Protein AF-A0A3P6F4C0-F1 (afdb_monomer)

Mean predicted aligned error: 7.2 Å

Nearest PDB structures (foldseek):
  7ov3-assembly1_A  TM=9.109E-01  e=1.347E-09  Sus scrofa
  2bq8-assembly1_X  TM=9.083E-01  e=3.556E-09  Homo sapiens
  1qhw-assembly1_A  TM=8.953E-01  e=5.243E-09  Rattus norvegicus
  5wly-assembly1_A  TM=6.081E-01  e=2.397E-02  Escherichia coli
  8s7f-assembly1_A-2  TM=6.156E-01  e=3.105E-02  Escherichia coli

Organism: Brassica oleracea (NCBI:txid3712)

Solvent-accessible surface area (backbone atoms only — not comparable to full-atom values): 10935 Å² total; per-residue (Å²): 134,88,82,83,82,82,79,82,75,82,78,82,77,79,76,78,78,70,76,74,75,58,68,66,54,75,45,79,47,82,68,84,46,94,85,67,63,84,37,71,49,78,48,57,73,49,16,46,60,46,40,95,56,33,40,59,50,35,52,50,50,23,56,52,22,52,77,58,62,39,65,36,36,38,36,71,10,24,60,27,59,79,42,24,40,84,37,67,83,40,65,64,54,44,45,29,44,64,71,38,52,64,40,76,46,50,78,33,50,33,48,30,36,52,26,72,31,21,26,41,21,33,43,66,25,64,50,30,67,63,41,25,71,76,38,76,37,51,41,42,48,56,51,35,33,42,36,40,82,95,45,77,45,81,45,68,51,55,63,87,76,43,64,53,69,77,77,59,44,79,96,56,58,70,51,56,80,95,39,68,62,56,71,64,46,55,62,46,76,110

InterPro domains:
  IPR004843 Calcineurin-like, phosphoesterase domain [PF00149] (39-176)
  IPR029052 Metallo-dependent phosphatase-like [G3DSA:3.60.21.10] (33-189)
  IPR029052 Metallo-dependent phosphatase-like [SSF56300] (37-166)
  IPR051558 Metallophosphoesterase Purple Acid Phosphatase [PTHR10161] (11-189)

Sequence (190 aa):
MKMFSVRLIFLILCIFFNGSLSKLERLDHPVTKSDGSLNILVVGDWGRQGGFNQSLVAHQMGIVGEQLDIDFVISVGDNFYDDGLKGDTDPAFEASFSHIYTHPSLQKQWYSVLGNHDYRGNVSAQLSHVLTQKDWRWFCRRSFVLCSGMVEFFFVDTNPFVEKYFTDPEDHTYDWSNVLPRDKYISNLT

pLDDT: mean 91.2, std 15.57, range [37.09, 98.88]

Secondary structure (DSSP, 8-state):
----------------------PPEEEE----STT----EEEE-S--STTTTTHHHHHHHHHHHHHHHT-SEEEE-S--STTT--SSTT-THHIIIIITTS-SGGG-SEEEE---TTGGGS-HHHHHSHHHHHH-TTEEE-SSEEEEETTEEEEE---GGG-THHHH--TT-----TTT-SHHHHHHTT-

Structure (mmCIF, N/CA/C/O backbone):
data_AF-A0A3P6F4C0-F1
#
_entry.id   AF-A0A3P6F4C0-F1
#
loop_
_atom_site.group_PDB
_atom_site.id
_atom_site.type_symbol
_atom_site.label_atom_id
_atom_site.label_alt_id
_atom_site.label_comp_id
_atom_site.label_asym_id
_atom_site.label_entity_id
_atom_site.label_seq_id
_atom_site.pdbx_PDB_ins_code
_atom_site.Cartn_x
_atom_site.Cartn_y
_atom_site.Cartn_z
_atom_site.occupancy
_atom_site.B_iso_or_equiv
_atom_site.auth_seq_id
_atom_site.auth_comp_id
_atom_site.auth_asym_id
_atom_site.auth_atom_id
_atom_site.pdbx_PDB_model_num
ATOM 1 N N . MET A 1 1 ? 68.016 -26.197 29.480 1.00 44.53 1 MET A N 1
ATOM 2 C CA . MET A 1 1 ? 67.308 -26.398 28.195 1.00 44.53 1 MET A CA 1
ATOM 3 C C . MET A 1 1 ? 65.816 -26.472 28.473 1.00 44.53 1 MET A C 1
ATOM 5 O O . MET A 1 1 ? 65.399 -27.338 29.227 1.00 44.53 1 MET A O 1
ATOM 9 N N . LYS A 1 2 ? 65.038 -25.509 27.963 1.00 37.09 2 LYS A N 1
ATOM 10 C CA . LYS A 1 2 ? 63.576 -25.445 28.127 1.00 37.09 2 LYS A CA 1
ATOM 11 C C . LYS A 1 2 ? 62.924 -26.385 27.107 1.00 37.09 2 LYS A C 1
ATOM 13 O O . LYS A 1 2 ? 63.131 -26.192 25.915 1.00 37.09 2 LYS A O 1
ATOM 18 N N . MET A 1 3 ? 62.144 -27.366 27.556 1.00 43.84 3 MET A N 1
ATOM 19 C CA . MET A 1 3 ? 61.234 -28.123 26.692 1.00 43.84 3 MET A CA 1
ATOM 20 C C . MET A 1 3 ? 59.842 -27.501 26.804 1.00 43.84 3 MET A C 1
ATOM 22 O O . MET A 1 3 ? 59.214 -27.541 27.859 1.00 43.84 3 MET A O 1
ATOM 26 N N . PHE A 1 4 ? 59.393 -26.876 25.717 1.00 40.06 4 PHE A N 1
ATOM 27 C CA . PHE A 1 4 ? 58.031 -26.381 25.558 1.00 40.06 4 PHE A CA 1
ATOM 28 C C . PHE A 1 4 ? 57.079 -27.574 25.406 1.00 40.06 4 PHE A C 1
ATOM 30 O O . PHE A 1 4 ? 57.202 -28.354 24.466 1.00 40.06 4 PHE A O 1
ATOM 37 N N . SER A 1 5 ? 56.122 -27.713 26.324 1.00 49.62 5 SER A N 1
ATOM 38 C CA . SER A 1 5 ? 54.985 -28.618 26.154 1.00 49.62 5 SER A CA 1
ATOM 39 C C . SER A 1 5 ? 53.928 -27.899 25.317 1.00 49.62 5 SER A C 1
ATOM 41 O O . SER A 1 5 ? 53.278 -26.965 25.787 1.00 49.62 5 SER A O 1
ATOM 43 N N . VAL A 1 6 ? 53.795 -28.298 24.053 1.00 48.47 6 VAL A N 1
ATOM 44 C CA . VAL A 1 6 ? 52.734 -27.830 23.156 1.00 48.47 6 VAL A CA 1
ATOM 45 C C . VAL A 1 6 ? 51.446 -28.547 23.556 1.00 48.47 6 VAL A C 1
ATOM 47 O O . VAL A 1 6 ? 51.279 -29.735 23.291 1.00 48.47 6 VAL A O 1
ATOM 50 N N . ARG A 1 7 ? 50.537 -27.840 24.233 1.00 55.03 7 ARG A N 1
ATOM 51 C CA . ARG A 1 7 ? 49.169 -28.321 24.450 1.00 55.03 7 ARG A CA 1
ATOM 52 C C . ARG A 1 7 ? 48.357 -28.041 23.190 1.00 55.03 7 ARG A C 1
ATOM 54 O O . ARG A 1 7 ? 48.095 -26.890 22.858 1.00 55.03 7 ARG A O 1
ATOM 61 N N . LEU A 1 8 ? 47.992 -29.110 22.492 1.00 47.59 8 LEU A N 1
ATOM 62 C CA . LEU A 1 8 ? 47.107 -29.093 21.335 1.00 47.59 8 LEU A CA 1
ATOM 63 C C . LEU A 1 8 ? 45.683 -28.752 21.814 1.00 47.59 8 LEU A C 1
ATOM 65 O O . LEU A 1 8 ? 45.008 -29.585 22.415 1.00 47.59 8 LEU A O 1
ATOM 69 N N . ILE A 1 9 ? 45.249 -27.510 21.605 1.00 56.91 9 ILE A N 1
ATOM 70 C CA . ILE A 1 9 ? 43.866 -27.087 21.847 1.00 56.91 9 ILE A CA 1
ATOM 71 C C . ILE A 1 9 ? 43.063 -27.475 20.604 1.00 56.91 9 ILE A C 1
ATOM 73 O O . ILE A 1 9 ? 43.193 -26.844 19.557 1.00 56.91 9 ILE A O 1
ATOM 77 N N . PHE A 1 10 ? 42.242 -28.521 20.704 1.00 52.00 10 PHE A N 1
ATOM 78 C CA . PHE A 1 10 ? 41.207 -28.792 19.708 1.00 52.00 10 PHE A CA 1
ATOM 79 C C . PHE A 1 10 ? 40.102 -27.744 19.868 1.00 52.00 10 PHE A C 1
ATOM 81 O O . PHE A 1 10 ? 39.253 -27.844 20.753 1.00 52.00 10 PHE A O 1
ATOM 88 N N . LEU A 1 11 ? 40.135 -26.714 19.024 1.00 50.41 11 LEU A N 1
ATOM 89 C CA . LEU A 1 11 ? 39.028 -25.780 18.865 1.00 50.41 11 LEU A CA 1
ATOM 90 C C . LEU A 1 11 ? 37.947 -26.497 18.040 1.00 50.41 11 LEU A C 1
ATOM 92 O O . LEU A 1 11 ? 38.066 -26.612 16.821 1.00 50.41 11 LEU A O 1
ATOM 96 N N . ILE A 1 12 ? 36.913 -27.028 18.695 1.00 58.03 12 ILE A N 1
ATOM 97 C CA . ILE A 1 12 ? 35.708 -27.479 17.992 1.00 58.03 12 ILE A CA 1
ATOM 98 C C . ILE A 1 12 ? 34.983 -26.212 17.539 1.00 58.03 12 ILE A C 1
ATOM 100 O O . ILE A 1 12 ? 34.229 -25.595 18.289 1.00 58.03 12 ILE A O 1
ATOM 104 N N . LEU A 1 13 ? 35.270 -25.789 16.310 1.00 54.00 13 LEU A N 1
ATOM 105 C CA . LEU A 1 13 ? 34.504 -24.764 15.622 1.00 54.00 13 LEU A CA 1
ATOM 106 C C . LEU A 1 13 ? 33.172 -25.406 15.209 1.00 54.00 13 LEU A C 1
ATOM 108 O O . LEU A 1 13 ? 33.034 -25.926 14.103 1.00 54.00 13 LEU A O 1
ATOM 112 N N . CYS A 1 14 ? 32.196 -25.419 16.119 1.00 49.22 14 CYS A N 1
ATOM 113 C CA . CYS A 1 14 ? 30.805 -25.658 15.753 1.00 49.22 14 CYS A CA 1
ATOM 114 C C . CYS A 1 14 ? 30.351 -24.473 14.895 1.00 49.22 14 CYS A C 1
ATOM 116 O O . CYS A 1 14 ? 29.811 -23.491 15.400 1.00 49.22 14 CYS A O 1
ATOM 118 N N . ILE A 1 15 ? 30.609 -24.547 13.589 1.00 56.25 15 ILE A N 1
ATOM 119 C CA . ILE A 1 15 ? 29.905 -23.723 12.617 1.00 56.25 15 ILE A CA 1
ATOM 120 C C . ILE A 1 15 ? 28.466 -24.233 12.643 1.00 56.25 15 ILE A C 1
ATOM 122 O O . ILE A 1 15 ? 28.126 -25.214 11.984 1.00 56.25 15 ILE A O 1
ATOM 126 N N . PHE A 1 16 ? 27.624 -23.592 13.449 1.00 50.91 16 PHE A N 1
ATOM 127 C CA . PHE A 1 16 ? 26.187 -23.688 13.270 1.00 50.91 16 PHE A CA 1
ATOM 128 C C . PHE A 1 16 ? 25.873 -23.049 11.915 1.00 50.91 16 PHE A C 1
ATOM 130 O O . PHE A 1 16 ? 25.649 -21.845 11.817 1.00 50.91 16 PHE A O 1
ATOM 137 N N . PHE A 1 17 ? 25.866 -23.855 10.853 1.00 51.47 17 PHE A N 1
ATOM 138 C CA . PHE A 1 17 ? 25.041 -23.553 9.693 1.00 51.47 17 PHE A CA 1
ATOM 139 C C . PHE A 1 17 ? 23.588 -23.690 10.152 1.00 51.47 17 PHE A C 1
ATOM 141 O O . PHE A 1 17 ? 22.949 -24.720 9.958 1.00 51.47 17 PHE A O 1
ATOM 148 N N . ASN A 1 18 ? 23.066 -22.648 10.799 1.00 45.91 18 ASN A N 1
ATOM 149 C CA . ASN A 1 18 ? 21.631 -22.437 10.805 1.00 45.91 18 ASN A CA 1
ATOM 150 C C . ASN A 1 18 ? 21.278 -22.074 9.366 1.00 45.91 18 ASN A C 1
ATOM 152 O O . ASN A 1 18 ? 21.447 -20.929 8.945 1.00 45.91 18 ASN A O 1
ATOM 156 N N . GLY A 1 19 ? 20.851 -23.071 8.590 1.00 47.00 19 GLY A N 1
ATOM 157 C CA . GLY A 1 19 ? 20.051 -22.808 7.405 1.00 47.00 19 GLY A CA 1
ATOM 158 C C . GLY A 1 19 ? 18.892 -21.932 7.859 1.00 47.00 19 GLY A C 1
ATOM 159 O O . GLY A 1 19 ? 18.042 -22.378 8.626 1.00 47.00 19 GLY A O 1
ATOM 160 N N . SER A 1 20 ? 18.927 -20.656 7.489 1.00 50.38 20 SER A N 1
ATOM 161 C CA . SER A 1 20 ? 17.818 -19.751 7.742 1.00 50.38 20 SER A CA 1
ATOM 162 C C . SER A 1 20 ? 16.659 -20.253 6.893 1.00 50.38 20 SER A C 1
ATOM 164 O O . SER A 1 20 ? 16.648 -20.035 5.684 1.00 50.38 20 SER A O 1
ATOM 166 N N . LEU A 1 21 ? 15.705 -20.959 7.504 1.00 52.03 21 LEU A N 1
ATOM 167 C CA . LEU A 1 21 ? 14.356 -20.967 6.960 1.00 52.03 21 LEU A CA 1
ATOM 168 C C . LEU A 1 21 ? 13.917 -19.502 7.013 1.00 52.03 21 LEU A C 1
ATOM 170 O O . LEU A 1 21 ? 13.690 -18.967 8.102 1.00 52.03 21 LEU A O 1
ATOM 174 N N . SER A 1 22 ? 13.894 -18.826 5.865 1.00 57.97 22 SER A N 1
ATOM 175 C CA . SER A 1 22 ? 13.403 -17.455 5.790 1.00 57.97 22 SER A CA 1
ATOM 176 C C . SER A 1 22 ? 11.907 -17.495 6.079 1.00 57.97 22 SER A C 1
ATOM 178 O O . SER A 1 22 ? 11.084 -17.773 5.218 1.00 57.97 22 SER A O 1
ATOM 180 N N . LYS A 1 23 ? 11.548 -17.294 7.345 1.00 76.56 23 LYS A N 1
ATOM 181 C CA . LYS A 1 23 ? 10.155 -17.153 7.743 1.00 76.56 23 LYS A CA 1
ATOM 182 C C . LYS A 1 23 ? 9.713 -15.741 7.371 1.00 76.56 23 LYS A C 1
ATOM 184 O O . LYS A 1 23 ? 10.431 -14.788 7.674 1.00 76.56 23 LYS A O 1
ATOM 189 N N . LEU A 1 24 ? 8.549 -15.619 6.730 1.00 87.81 24 LEU A N 1
ATOM 190 C CA . LEU A 1 24 ? 7.933 -14.321 6.452 1.00 87.81 24 LEU A CA 1
ATOM 191 C C . LEU A 1 24 ? 7.883 -13.473 7.729 1.00 87.81 24 LEU A C 1
ATOM 193 O O . LEU A 1 24 ? 7.598 -14.001 8.810 1.00 87.81 24 LEU A O 1
ATOM 197 N N . GLU A 1 25 ? 8.148 -12.170 7.592 1.00 92.56 25 GLU A N 1
ATOM 198 C CA . GLU A 1 25 ? 7.964 -11.198 8.673 1.00 92.56 25 GLU A CA 1
ATOM 199 C C . GLU A 1 25 ? 6.536 -11.334 9.211 1.00 92.56 25 GLU A C 1
ATOM 201 O O . GLU A 1 25 ? 5.583 -11.406 8.434 1.00 92.56 25 GLU A O 1
ATOM 206 N N . ARG A 1 26 ? 6.390 -11.422 10.535 1.00 95.81 26 ARG A N 1
ATOM 207 C CA . ARG A 1 26 ? 5.087 -11.501 11.196 1.00 95.81 26 ARG A CA 1
ATOM 208 C C . ARG A 1 26 ? 4.896 -10.254 12.035 1.00 95.81 26 ARG A C 1
ATOM 210 O O . ARG A 1 26 ? 5.750 -9.939 12.860 1.00 95.81 26 ARG A O 1
ATOM 217 N N . LEU A 1 27 ? 3.789 -9.569 11.800 1.00 96.81 27 LEU A N 1
ATOM 218 C CA . LEU A 1 27 ? 3.405 -8.343 12.481 1.00 96.81 27 LEU A CA 1
ATOM 219 C C . LEU A 1 27 ? 2.133 -8.599 13.265 1.00 96.81 27 LEU A C 1
ATOM 221 O O . LEU A 1 27 ? 1.257 -9.314 12.787 1.00 96.81 27 LEU A O 1
ATOM 225 N N . ASP A 1 28 ? 2.008 -7.964 14.420 1.00 97.31 28 ASP A N 1
ATOM 226 C CA . ASP A 1 28 ? 0.788 -8.004 15.212 1.00 97.31 28 ASP A CA 1
ATOM 227 C C . ASP A 1 28 ? 0.075 -6.651 15.122 1.00 97.31 28 ASP A C 1
ATOM 229 O O . ASP A 1 28 ? 0.676 -5.603 15.370 1.00 97.31 28 ASP A O 1
ATOM 233 N N . HIS A 1 29 ? -1.214 -6.673 14.784 1.00 97.12 29 HIS A N 1
ATOM 234 C CA . HIS A 1 29 ? -2.112 -5.537 14.959 1.00 97.12 29 HIS A CA 1
ATOM 235 C C . HIS A 1 29 ? -3.047 -5.820 16.140 1.00 97.12 29 HIS A C 1
ATOM 237 O O . HIS A 1 29 ? -3.768 -6.827 16.116 1.00 97.12 29 HIS A O 1
ATOM 243 N N . PRO A 1 30 ? -3.061 -4.967 17.177 1.00 95.81 30 PRO A N 1
ATOM 244 C CA . PRO A 1 30 ? -3.864 -5.212 18.365 1.00 95.81 30 PRO A CA 1
ATOM 245 C C . PRO A 1 30 ? -5.357 -5.188 18.032 1.00 95.81 30 PRO A C 1
ATOM 247 O O . PRO A 1 30 ? -5.827 -4.336 17.286 1.00 95.81 30 PRO A O 1
ATOM 250 N N . VAL A 1 31 ? -6.120 -6.095 18.638 1.00 93.19 31 VAL A N 1
ATOM 251 C CA . VAL A 1 31 ? -7.584 -6.035 18.588 1.00 93.19 31 VAL A CA 1
ATOM 252 C C . VAL A 1 31 ? -8.041 -4.917 19.517 1.00 93.19 31 VAL A C 1
ATOM 254 O O . VAL A 1 31 ? -7.757 -4.952 20.714 1.00 93.19 31 VAL A O 1
ATOM 257 N N . THR A 1 32 ? -8.717 -3.913 18.964 1.00 91.69 32 THR A N 1
ATOM 258 C CA . THR A 1 32 ? -9.126 -2.719 19.722 1.00 91.69 32 THR A CA 1
ATOM 259 C C . THR A 1 32 ? -10.565 -2.796 20.233 1.00 91.69 32 THR A C 1
ATOM 261 O O . THR A 1 32 ? -10.902 -2.156 21.229 1.00 91.69 32 THR A O 1
ATOM 264 N N . LYS A 1 33 ? -11.406 -3.611 19.587 1.00 93.56 33 LYS A N 1
ATOM 265 C CA . LYS A 1 33 ? -12.830 -3.750 19.899 1.00 93.56 33 LYS A CA 1
ATOM 266 C C . LYS A 1 33 ? -13.068 -4.795 20.985 1.00 93.56 33 LYS A C 1
ATOM 268 O O . LYS A 1 33 ? -12.471 -5.870 20.982 1.00 93.56 33 LYS A O 1
ATOM 273 N N . SER A 1 34 ? -13.965 -4.486 21.920 1.00 93.12 34 SER A N 1
ATOM 274 C CA . SER A 1 34 ? -14.246 -5.326 23.094 1.00 93.12 34 SER A CA 1
ATOM 275 C C . SER A 1 34 ? -14.915 -6.660 22.760 1.00 93.12 34 SER A C 1
ATOM 277 O O . SER A 1 34 ? -14.782 -7.614 23.524 1.00 93.12 34 SER A O 1
ATOM 279 N N . ASP A 1 35 ? -15.622 -6.733 21.635 1.00 93.69 35 ASP A N 1
ATOM 280 C CA . ASP A 1 35 ? -16.270 -7.946 21.131 1.00 93.69 35 ASP A CA 1
ATOM 281 C C . ASP A 1 35 ? -15.337 -8.820 20.275 1.00 93.69 35 ASP A C 1
ATOM 283 O O . ASP A 1 35 ? -15.737 -9.890 19.820 1.00 93.69 35 ASP A O 1
ATOM 287 N N . GLY A 1 36 ? -14.093 -8.381 20.065 1.00 92.81 36 GLY A N 1
ATOM 288 C CA . GLY A 1 36 ? -13.115 -9.078 19.241 1.00 92.81 36 GLY A CA 1
ATOM 289 C C . GLY A 1 36 ? -13.344 -8.951 17.733 1.00 92.81 36 GLY A C 1
ATOM 290 O O . GLY A 1 36 ? -12.649 -9.624 16.970 1.00 92.81 36 GLY A O 1
ATOM 291 N N . SER A 1 37 ? -14.303 -8.128 17.295 1.00 94.75 37 SER A N 1
ATOM 292 C CA . SER A 1 37 ? -14.560 -7.899 15.873 1.00 94.75 37 SER A CA 1
ATOM 293 C C . SER A 1 37 ? -13.426 -7.116 15.208 1.00 94.75 37 SER A C 1
ATOM 295 O O . SER A 1 37 ? -12.683 -6.369 15.848 1.00 94.75 37 SER A O 1
ATOM 297 N N . LEU A 1 38 ? -13.298 -7.312 13.896 1.00 96.69 38 LEU A N 1
ATOM 298 C CA . LEU A 1 38 ? -12.298 -6.670 13.056 1.00 96.69 38 LEU A CA 1
ATOM 299 C C . LEU A 1 38 ? -12.994 -6.083 11.826 1.00 96.69 38 LEU A C 1
ATOM 301 O O . LEU A 1 38 ? -13.615 -6.819 11.058 1.00 96.69 38 LEU A O 1
ATOM 305 N N . ASN A 1 39 ? -12.867 -4.774 11.634 1.00 97.50 39 ASN A N 1
ATOM 306 C CA . ASN A 1 39 ? -13.453 -4.044 10.513 1.00 97.50 39 ASN A CA 1
ATOM 307 C C . ASN A 1 39 ? -12.322 -3.447 9.681 1.00 97.50 39 ASN A C 1
ATOM 309 O O . ASN A 1 39 ? -11.562 -2.607 10.157 1.00 97.50 39 ASN A O 1
ATOM 313 N N . ILE A 1 40 ? -12.205 -3.878 8.431 1.00 98.19 40 ILE A N 1
ATOM 314 C CA . ILE A 1 40 ? -11.111 -3.485 7.539 1.00 98.19 40 ILE A CA 1
ATOM 315 C C . ILE A 1 40 ? -11.665 -2.945 6.229 1.00 98.19 40 ILE A C 1
ATOM 317 O O . ILE A 1 40 ? -12.716 -3.386 5.761 1.00 98.19 40 ILE A O 1
ATOM 321 N N . LEU A 1 41 ? -10.927 -2.026 5.610 1.00 98.81 41 LEU A N 1
ATOM 322 C CA . LEU A 1 41 ? -11.114 -1.697 4.197 1.00 98.81 41 LEU A CA 1
ATOM 323 C C . LEU A 1 41 ? -10.003 -2.341 3.378 1.00 98.81 41 LEU A C 1
ATOM 325 O O . LEU A 1 41 ? -8.853 -2.381 3.811 1.00 98.81 41 LEU A O 1
ATOM 329 N N . VAL A 1 42 ? -10.352 -2.807 2.184 1.00 98.75 42 VAL A N 1
ATOM 330 C CA . VAL A 1 42 ? -9.408 -3.366 1.214 1.00 98.75 42 VAL A CA 1
ATOM 331 C C . VAL A 1 42 ? -9.522 -2.557 -0.072 1.00 98.75 42 VAL A C 1
ATOM 333 O O . VAL A 1 42 ? -10.628 -2.355 -0.575 1.00 98.75 42 VAL A O 1
ATOM 336 N N . VAL A 1 43 ? -8.394 -2.075 -0.586 1.00 98.75 43 VAL A N 1
ATOM 337 C CA . VAL A 1 43 ? -8.319 -1.260 -1.805 1.00 98.75 43 VAL A CA 1
ATOM 338 C C . VAL A 1 43 ? -7.114 -1.678 -2.645 1.00 98.75 43 VAL A C 1
ATOM 340 O O . VAL A 1 43 ? -6.091 -2.093 -2.111 1.00 98.75 43 VAL A O 1
ATOM 343 N N . GLY A 1 44 ? -7.237 -1.583 -3.963 1.00 98.50 44 GLY A N 1
ATOM 344 C CA . GLY A 1 44 ? -6.165 -1.818 -4.928 1.00 98.50 44 GLY A CA 1
ATOM 345 C C . GLY A 1 44 ? -6.268 -0.807 -6.060 1.00 98.50 44 GLY A C 1
ATOM 346 O O . GLY A 1 44 ? -7.260 -0.078 -6.148 1.00 98.50 44 GLY A O 1
ATOM 347 N N . ASP A 1 45 ? -5.235 -0.744 -6.889 1.00 98.62 45 ASP A N 1
ATOM 348 C CA . ASP A 1 45 ? -5.283 -0.055 -8.176 1.00 98.62 45 ASP A CA 1
ATOM 349 C C . ASP A 1 45 ? -5.632 1.441 -8.096 1.00 98.62 45 ASP A C 1
ATOM 351 O O . ASP A 1 45 ? -6.499 1.925 -8.832 1.00 98.62 45 ASP A O 1
ATOM 355 N N . TRP A 1 46 ? -5.003 2.206 -7.198 1.00 98.44 46 TRP A N 1
ATOM 356 C CA . TRP A 1 46 ? -5.575 3.491 -6.769 1.00 98.44 46 TRP A CA 1
ATOM 357 C C . TRP A 1 46 ? -4.752 4.751 -7.067 1.00 98.44 46 TRP A C 1
ATOM 359 O O . TRP A 1 46 ? -5.359 5.771 -7.397 1.00 98.44 46 TRP A O 1
ATOM 369 N N . GLY A 1 47 ? -3.419 4.756 -6.954 1.00 98.12 47 GLY A N 1
ATOM 370 C CA . GLY A 1 47 ? -2.673 6.023 -6.866 1.00 98.12 47 GLY A CA 1
ATOM 371 C C . GLY A 1 47 ? -2.518 6.772 -8.174 1.00 98.12 47 GLY A C 1
ATOM 372 O O . GLY A 1 47 ? -1.656 6.443 -8.983 1.00 98.12 47 GLY A O 1
ATOM 373 N N . ARG A 1 48 ? -3.333 7.815 -8.358 1.00 98.31 48 ARG A N 1
ATOM 374 C CA . ARG A 1 48 ? -3.381 8.649 -9.569 1.00 98.31 48 ARG A CA 1
ATOM 375 C C . ARG A 1 48 ? -3.563 10.132 -9.244 1.00 98.31 48 ARG A C 1
ATOM 377 O O . ARG A 1 48 ? -4.268 10.844 -9.957 1.00 98.31 48 ARG A O 1
ATOM 384 N N . GLN A 1 49 ? -2.946 10.604 -8.161 1.00 98.25 49 GLN A N 1
ATOM 385 C CA . GLN A 1 49 ? -2.959 12.015 -7.744 1.00 98.25 49 GLN A CA 1
ATOM 386 C C . GLN A 1 49 ? -4.377 12.616 -7.625 1.00 98.25 49 GLN A C 1
ATOM 388 O O . GLN A 1 49 ? -4.614 13.777 -7.959 1.00 98.25 49 GLN A O 1
ATOM 393 N N . GLY A 1 50 ? -5.353 11.801 -7.215 1.00 98.19 50 GLY A N 1
ATOM 394 C CA . GLY A 1 50 ? -6.767 12.174 -7.109 1.00 98.19 50 GLY A CA 1
ATOM 395 C C . GLY A 1 50 ? -7.580 12.033 -8.402 1.00 98.19 50 GLY A C 1
ATOM 396 O O . GLY A 1 50 ? -8.810 12.136 -8.367 1.00 98.19 50 GLY A O 1
ATOM 397 N N . GLY A 1 51 ? -6.924 11.760 -9.531 1.00 98.31 51 GLY A N 1
ATOM 398 C CA . GLY A 1 51 ? -7.555 11.472 -10.818 1.00 98.31 51 GLY A CA 1
ATOM 399 C C . GLY A 1 51 ? -8.255 10.111 -10.861 1.00 98.31 51 GLY A C 1
ATOM 400 O O . GLY A 1 51 ? -8.201 9.332 -9.914 1.00 98.31 51 GLY A O 1
ATOM 401 N N . PHE A 1 52 ? -8.930 9.815 -11.977 1.00 97.06 52 PHE A N 1
ATOM 402 C CA . PHE A 1 52 ? -9.595 8.522 -12.226 1.00 97.06 52 PHE A CA 1
ATOM 403 C C . PHE A 1 52 ? -10.512 8.063 -11.077 1.00 97.06 52 PHE A C 1
ATOM 405 O O . PHE A 1 52 ? -10.509 6.904 -10.676 1.00 97.06 52 PHE A O 1
ATOM 412 N N . ASN A 1 53 ? -11.301 8.996 -10.538 1.00 98.00 53 ASN A N 1
ATOM 413 C CA . ASN A 1 53 ? -12.201 8.798 -9.396 1.00 98.00 53 ASN A CA 1
ATOM 414 C C . ASN A 1 53 ? -11.518 8.441 -8.069 1.00 98.00 53 ASN A C 1
ATOM 416 O O . ASN A 1 53 ? -12.232 8.209 -7.094 1.00 98.00 53 ASN A O 1
ATOM 420 N N . GLN A 1 54 ? -10.186 8.466 -7.977 1.00 98.69 54 GLN A N 1
ATOM 421 C CA . GLN A 1 54 ? -9.471 8.143 -6.747 1.00 98.69 54 GLN A CA 1
ATOM 422 C C . GLN A 1 54 ? -9.971 8.985 -5.562 1.00 98.69 54 GLN A C 1
ATOM 424 O O . GLN A 1 54 ? -10.311 8.431 -4.520 1.00 98.69 54 GLN A O 1
ATOM 429 N N . SER A 1 55 ? -10.115 10.306 -5.730 1.00 98.69 55 SER A N 1
ATOM 430 C CA . SER A 1 55 ? -10.639 11.179 -4.667 1.00 98.69 55 SER A CA 1
ATOM 431 C C . SER A 1 55 ? -12.097 10.878 -4.298 1.00 98.69 55 SER A C 1
ATOM 433 O O . SER A 1 55 ? -12.481 11.006 -3.138 1.00 98.69 55 SER A O 1
ATOM 435 N N . LEU A 1 56 ? -12.920 10.453 -5.264 1.00 98.75 56 LEU A N 1
ATOM 436 C CA . LEU A 1 56 ? -14.317 10.079 -5.008 1.00 98.75 56 LEU A CA 1
ATOM 437 C C . LEU A 1 56 ? -14.401 8.765 -4.222 1.00 98.75 56 LEU A C 1
ATOM 439 O O . LEU A 1 56 ? -15.194 8.660 -3.286 1.00 98.75 56 LEU A O 1
ATOM 443 N N . VAL A 1 57 ? -13.558 7.788 -4.567 1.00 98.75 57 VAL A N 1
ATOM 444 C CA . VAL A 1 57 ? -13.425 6.532 -3.819 1.00 98.75 57 VAL A CA 1
ATOM 445 C C . VAL A 1 57 ? -12.901 6.814 -2.413 1.00 98.75 57 VAL A C 1
ATOM 447 O O . VAL A 1 57 ? -13.503 6.347 -1.453 1.00 98.75 57 VAL A O 1
ATOM 450 N N . ALA A 1 58 ? -11.868 7.648 -2.267 1.00 98.81 58 ALA A N 1
ATOM 451 C CA . ALA A 1 58 ? -11.324 8.043 -0.967 1.00 98.81 58 ALA A CA 1
ATOM 452 C C . ALA A 1 58 ? -12.378 8.708 -0.066 1.00 98.81 58 ALA A C 1
ATOM 454 O O . ALA A 1 58 ? -12.462 8.400 1.123 1.00 98.81 58 ALA A O 1
ATOM 455 N N . HIS A 1 59 ? -13.233 9.564 -0.635 1.00 98.81 59 HIS A N 1
ATOM 456 C CA . HIS A 1 59 ? -14.357 10.157 0.089 1.00 98.81 59 HIS A CA 1
ATOM 457 C C . HIS A 1 59 ? -15.345 9.092 0.594 1.00 98.81 59 HIS A C 1
ATOM 459 O O . HIS A 1 59 ? -15.727 9.110 1.763 1.00 98.81 59 HIS A O 1
ATOM 465 N N . GLN A 1 60 ? -15.738 8.137 -0.256 1.00 98.81 60 GLN A N 1
ATOM 466 C CA . GLN A 1 60 ? -16.651 7.061 0.154 1.00 98.81 60 GLN A CA 1
ATOM 467 C C . GLN A 1 60 ? -16.013 6.099 1.160 1.00 98.81 60 GLN A C 1
ATOM 469 O O . GLN A 1 60 ? -16.666 5.712 2.126 1.00 98.81 60 GLN A O 1
ATOM 474 N N . MET A 1 61 ? -14.729 5.774 0.997 1.00 98.81 61 MET A N 1
ATOM 475 C CA . MET A 1 61 ? -13.959 5.030 1.996 1.00 98.81 61 MET A CA 1
ATOM 476 C C . MET A 1 61 ? -13.961 5.749 3.347 1.00 98.81 61 MET A C 1
ATOM 478 O O . MET A 1 61 ? -14.078 5.091 4.373 1.00 98.81 61 MET A O 1
ATOM 482 N N . GLY A 1 62 ? -13.880 7.083 3.361 1.00 98.88 62 GLY A N 1
ATOM 483 C CA . GLY A 1 62 ? -13.991 7.887 4.578 1.00 98.88 62 GLY A CA 1
ATOM 484 C C . GLY A 1 62 ? -15.324 7.689 5.301 1.00 98.88 62 GLY A C 1
ATOM 485 O O . GLY A 1 62 ? -15.338 7.347 6.485 1.00 98.88 62 GLY A O 1
ATOM 486 N N . ILE A 1 63 ? -16.436 7.819 4.573 1.00 98.88 63 ILE A N 1
ATOM 487 C CA . ILE A 1 63 ? -17.790 7.627 5.120 1.00 98.88 63 ILE A CA 1
ATOM 488 C C . ILE A 1 63 ? -17.973 6.199 5.646 1.00 98.88 63 ILE A C 1
ATOM 490 O O . ILE A 1 63 ? -18.404 6.004 6.781 1.00 98.88 63 ILE A O 1
ATOM 494 N N . VAL A 1 64 ? -17.618 5.192 4.846 1.00 98.75 64 VAL A N 1
ATOM 495 C CA . VAL A 1 64 ? -17.745 3.781 5.245 1.00 98.75 64 VAL A CA 1
ATOM 496 C C . VAL A 1 64 ? -16.820 3.465 6.422 1.00 98.75 64 VAL A C 1
ATOM 498 O O . VAL A 1 64 ? -17.223 2.785 7.362 1.00 98.75 64 VAL A O 1
ATOM 501 N N . GLY A 1 65 ? -15.598 3.999 6.410 1.00 98.69 65 GLY A N 1
ATOM 502 C CA . GLY A 1 65 ? -14.627 3.821 7.483 1.00 98.69 65 GLY A CA 1
ATOM 503 C C . GLY A 1 65 ? -15.107 4.379 8.820 1.00 98.69 65 GLY A C 1
ATOM 504 O O . GLY A 1 65 ? -14.811 3.804 9.863 1.00 98.69 65 GLY A O 1
ATOM 505 N N . GLU A 1 66 ? -15.866 5.478 8.793 1.00 98.62 66 GLU A N 1
ATOM 506 C CA . GLU A 1 66 ? -16.491 6.055 9.986 1.00 98.62 66 GLU A CA 1
ATOM 507 C C . GLU A 1 66 ? -17.659 5.194 10.476 1.00 98.62 66 GLU A C 1
ATOM 509 O O . GLU A 1 66 ? -17.732 4.879 11.660 1.00 98.62 66 GLU A O 1
ATOM 514 N N . GLN A 1 67 ? -18.533 4.751 9.568 1.00 98.38 67 GLN A N 1
ATOM 515 C CA . GLN A 1 67 ? -19.684 3.906 9.910 1.00 98.38 67 GLN A CA 1
ATOM 516 C C . GLN A 1 67 ? -19.281 2.561 10.521 1.00 98.38 67 GLN A C 1
ATOM 518 O O . GLN A 1 67 ? -19.989 2.041 11.382 1.00 98.38 67 GLN A O 1
ATOM 523 N N . LEU A 1 68 ? -18.166 1.993 10.059 1.00 97.5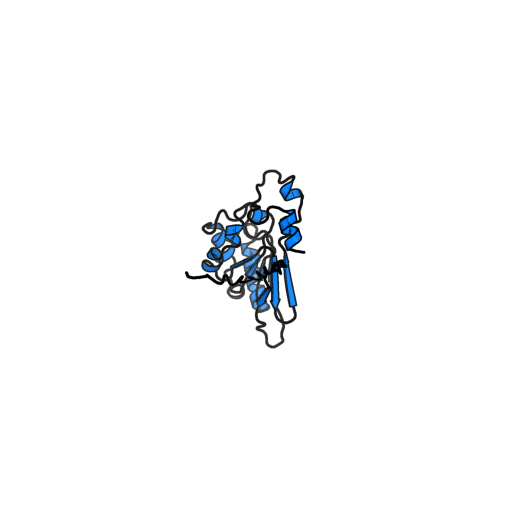0 68 LEU A N 1
ATOM 524 C CA . LEU A 1 68 ? -17.672 0.696 10.511 1.00 97.50 68 LEU A CA 1
ATOM 525 C C . LEU A 1 68 ? -16.656 0.795 11.654 1.00 97.50 68 LEU A C 1
ATOM 527 O O . LEU A 1 68 ? -16.281 -0.246 12.185 1.00 97.50 68 LEU A O 1
ATOM 531 N N . ASP A 1 69 ? -16.187 1.994 12.015 1.00 97.50 69 ASP A N 1
ATOM 532 C CA . ASP A 1 69 ? -15.052 2.189 12.931 1.00 97.50 69 ASP A CA 1
ATOM 533 C C . ASP A 1 69 ? -13.880 1.249 12.591 1.00 97.50 69 ASP A C 1
ATOM 535 O O . ASP A 1 69 ? -13.565 0.294 13.303 1.00 97.50 69 ASP A O 1
ATOM 539 N N . ILE A 1 70 ? -13.284 1.449 11.417 1.00 98.38 70 ILE A N 1
ATOM 540 C CA . ILE A 1 70 ? -12.282 0.515 10.886 1.00 98.38 70 ILE A CA 1
ATOM 541 C C . ILE A 1 70 ? -11.005 0.473 11.741 1.00 98.38 70 ILE A C 1
ATOM 543 O O . ILE A 1 70 ? -10.578 1.476 12.322 1.00 98.38 70 ILE A O 1
ATOM 547 N N . ASP A 1 71 ? -10.363 -0.691 11.797 1.00 98.25 71 ASP A N 1
ATOM 548 C CA . ASP A 1 71 ? -9.113 -0.912 12.532 1.00 98.25 71 ASP A CA 1
ATOM 549 C C . ASP A 1 71 ? -7.892 -0.512 11.691 1.00 98.25 71 ASP A C 1
ATOM 551 O O . ASP A 1 71 ? -6.994 0.184 12.168 1.00 98.25 71 ASP A O 1
ATOM 555 N N . PHE A 1 72 ? -7.879 -0.906 10.416 1.00 98.69 72 PHE A N 1
ATOM 556 C CA . PHE A 1 72 ? -6.810 -0.608 9.462 1.00 98.69 72 PHE A CA 1
ATOM 557 C C . PHE A 1 72 ? -7.284 -0.754 8.010 1.00 98.69 72 PHE A C 1
ATOM 559 O O . PHE A 1 72 ? -8.397 -1.215 7.733 1.00 98.69 72 PHE A O 1
ATOM 566 N N . VAL A 1 73 ? -6.420 -0.353 7.078 1.00 98.88 73 VAL A N 1
ATOM 567 C CA . VAL A 1 73 ? -6.636 -0.487 5.633 1.00 98.88 73 VAL A CA 1
ATOM 568 C C . VAL A 1 73 ? -5.607 -1.449 5.043 1.00 98.88 73 VAL A C 1
ATOM 570 O O . VAL A 1 73 ? -4.438 -1.439 5.426 1.00 98.88 73 VAL A O 1
ATOM 573 N N . ILE A 1 74 ? -6.044 -2.281 4.104 1.00 98.88 74 ILE A N 1
ATOM 574 C CA . ILE A 1 74 ? -5.203 -3.172 3.305 1.00 98.88 74 ILE A CA 1
ATOM 575 C C . ILE A 1 74 ? -5.105 -2.598 1.889 1.00 98.88 74 ILE A C 1
ATOM 577 O O . ILE A 1 74 ? -6.131 -2.437 1.225 1.00 98.88 74 ILE A O 1
ATOM 581 N N . SER A 1 75 ? -3.884 -2.329 1.421 1.00 98.75 75 SER A N 1
ATOM 582 C CA . SER A 1 75 ? -3.602 -2.040 0.012 1.00 98.75 75 SER A CA 1
ATOM 583 C C . SER A 1 75 ? -3.056 -3.284 -0.683 1.00 98.75 75 SER A C 1
ATOM 585 O O . SER A 1 75 ? -2.024 -3.822 -0.274 1.00 98.75 75 SER A O 1
ATOM 587 N N . VAL A 1 76 ? -3.729 -3.741 -1.739 1.00 98.75 76 VAL A N 1
ATOM 588 C CA . VAL A 1 76 ? -3.371 -4.981 -2.455 1.00 98.75 76 VAL A CA 1
ATOM 589 C C . VAL A 1 76 ? -2.417 -4.772 -3.635 1.00 98.75 76 VAL A C 1
ATOM 591 O O . VAL A 1 76 ? -2.163 -5.712 -4.380 1.00 98.75 76 VAL A O 1
ATOM 594 N N . GLY A 1 77 ? -1.850 -3.573 -3.771 1.00 98.62 77 GLY A N 1
ATOM 595 C CA . GLY A 1 77 ? -0.874 -3.241 -4.805 1.00 98.62 77 GLY A CA 1
ATOM 596 C C . GLY A 1 77 ? -1.410 -2.297 -5.873 1.00 98.62 77 GLY A C 1
ATOM 597 O O . GLY A 1 77 ? -2.547 -1.821 -5.807 1.00 98.62 77 GLY A O 1
ATOM 598 N N . ASP A 1 78 ? -0.525 -1.997 -6.820 1.00 98.62 78 ASP A N 1
ATOM 599 C CA . ASP A 1 78 ? -0.671 -0.937 -7.811 1.00 98.62 78 ASP A CA 1
ATOM 600 C C . ASP A 1 78 ? -0.980 0.401 -7.125 1.00 98.62 78 ASP A C 1
ATOM 602 O O . ASP A 1 78 ? -1.974 1.097 -7.371 1.00 98.62 78 ASP A O 1
ATOM 606 N N . ASN A 1 79 ? -0.086 0.716 -6.184 1.00 98.75 79 ASN A N 1
ATOM 607 C CA . ASN A 1 79 ? -0.202 1.846 -5.279 1.00 98.75 79 ASN A CA 1
ATOM 608 C C . ASN A 1 79 ? 0.045 3.170 -5.997 1.00 98.75 79 ASN A C 1
ATOM 610 O O . ASN A 1 79 ? -0.575 4.160 -5.625 1.00 98.75 79 ASN A O 1
ATOM 614 N N . PHE A 1 80 ? 0.929 3.207 -7.002 1.00 98.75 80 PHE A N 1
ATOM 615 C CA . PHE A 1 80 ? 1.267 4.427 -7.745 1.00 98.75 80 PHE A CA 1
ATOM 616 C C . PHE A 1 80 ? 1.359 4.161 -9.252 1.00 98.75 80 PHE A C 1
ATOM 618 O O . PHE A 1 80 ? 2.250 3.457 -9.723 1.00 98.75 80 PHE A O 1
ATOM 625 N N . TYR A 1 81 ? 0.442 4.765 -10.006 1.00 98.44 81 TYR A N 1
ATOM 626 C CA . TYR A 1 81 ? 0.371 4.673 -11.461 1.00 98.44 81 TYR A CA 1
ATOM 627 C C . TYR A 1 81 ? 1.063 5.857 -12.165 1.00 98.44 81 TYR A C 1
ATOM 629 O O . TYR A 1 81 ? 1.120 6.965 -11.633 1.00 98.44 81 TYR A O 1
ATOM 637 N N . ASP A 1 82 ? 1.541 5.687 -13.403 1.00 96.50 82 ASP A N 1
ATOM 638 C CA . ASP A 1 82 ? 1.555 4.418 -14.158 1.00 96.50 82 ASP A CA 1
ATOM 639 C C . ASP A 1 82 ? 2.814 3.575 -13.893 1.00 96.50 82 ASP A C 1
ATOM 641 O O . ASP A 1 82 ? 2.769 2.367 -14.084 1.00 96.50 82 ASP A O 1
ATOM 645 N N . ASP A 1 83 ? 3.910 4.162 -13.406 1.00 97.38 83 ASP A N 1
ATOM 646 C CA . ASP A 1 83 ? 5.193 3.460 -13.247 1.00 97.38 83 ASP A CA 1
ATOM 647 C C . ASP A 1 83 ? 5.826 3.684 -11.863 1.00 97.38 83 ASP A C 1
ATOM 649 O O . ASP A 1 83 ? 6.982 4.095 -11.736 1.00 97.38 83 ASP A O 1
ATOM 653 N N . GLY A 1 84 ? 5.055 3.444 -10.800 1.00 98.25 84 GLY A N 1
ATOM 654 C CA . GLY A 1 84 ? 5.542 3.505 -9.425 1.00 98.25 84 GLY A CA 1
ATOM 655 C C . GLY A 1 84 ? 6.068 4.887 -9.008 1.00 98.25 84 GLY A C 1
ATOM 656 O O . GLY A 1 84 ? 5.802 5.915 -9.630 1.00 98.25 84 GLY A O 1
ATOM 657 N N . LEU A 1 85 ? 6.832 4.920 -7.912 1.00 98.62 85 LEU A N 1
ATOM 658 C CA . LEU A 1 85 ? 7.548 6.121 -7.462 1.00 98.62 85 LEU A CA 1
ATOM 659 C C . LEU A 1 85 ? 8.953 6.154 -8.060 1.00 98.62 85 LEU A C 1
ATOM 661 O O . LEU A 1 85 ? 9.601 5.119 -8.151 1.00 98.62 85 LEU A O 1
ATOM 665 N N . LYS A 1 86 ? 9.503 7.329 -8.365 1.00 98.06 86 LYS A N 1
ATOM 666 C CA . LYS A 1 86 ? 10.897 7.463 -8.838 1.00 98.06 86 LYS A CA 1
ATOM 667 C C . LYS A 1 86 ? 11.926 7.339 -7.710 1.00 98.06 86 LYS A C 1
ATOM 669 O O . LYS A 1 86 ? 13.096 7.046 -7.953 1.00 98.06 86 LYS A O 1
ATOM 674 N N . GLY A 1 87 ? 1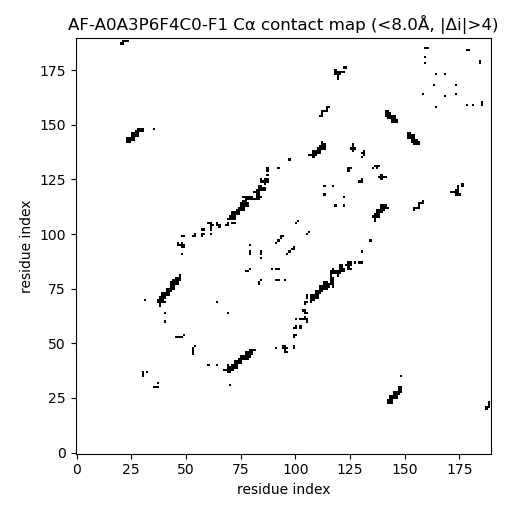1.502 7.567 -6.470 1.00 97.94 87 GLY A N 1
ATOM 675 C CA . GLY A 1 87 ? 12.346 7.564 -5.281 1.00 97.94 87 GLY A CA 1
ATOM 676 C C . GLY A 1 87 ? 11.544 7.884 -4.023 1.00 97.94 87 GLY A C 1
ATOM 677 O O . GLY A 1 87 ? 10.355 8.187 -4.087 1.00 97.94 87 GLY A O 1
ATOM 678 N N . ASP A 1 88 ? 12.197 7.846 -2.866 1.00 96.00 88 ASP A N 1
ATOM 679 C CA . ASP A 1 88 ? 11.575 8.141 -1.567 1.00 96.00 88 ASP A CA 1
ATOM 680 C C . ASP A 1 88 ? 11.250 9.634 -1.368 1.00 96.00 88 ASP A C 1
ATOM 682 O O . ASP A 1 88 ? 10.486 10.006 -0.474 1.00 96.00 88 ASP A O 1
ATOM 686 N N . THR A 1 89 ? 11.775 10.503 -2.233 1.00 97.38 89 THR A N 1
ATOM 687 C CA . THR A 1 89 ? 11.455 11.934 -2.299 1.00 97.38 89 THR A CA 1
ATOM 688 C C . THR A 1 89 ? 10.416 12.296 -3.362 1.00 97.38 89 THR A C 1
ATOM 690 O O . THR A 1 89 ? 10.082 13.473 -3.478 1.00 97.38 89 THR A O 1
ATOM 693 N N . ASP A 1 90 ? 9.871 11.322 -4.098 1.00 98.50 90 ASP A N 1
ATOM 694 C CA . ASP A 1 90 ? 8.903 11.583 -5.168 1.00 98.50 90 ASP A CA 1
ATOM 695 C C . ASP A 1 90 ? 7.604 12.218 -4.616 1.00 98.50 90 ASP A C 1
ATOM 697 O O . ASP A 1 90 ? 6.970 11.635 -3.727 1.00 98.50 90 ASP A O 1
ATOM 701 N N . PRO A 1 91 ? 7.176 13.396 -5.119 1.00 98.25 91 PRO A N 1
ATOM 702 C CA . PRO A 1 91 ? 5.943 14.051 -4.674 1.00 98.25 91 PRO A CA 1
ATOM 703 C C . PRO A 1 91 ? 4.673 13.244 -4.984 1.00 98.25 91 PRO A C 1
ATOM 705 O O . PRO A 1 91 ? 3.632 13.494 -4.372 1.00 98.25 91 PRO A O 1
ATOM 708 N N . ALA A 1 92 ? 4.733 12.266 -5.897 1.00 98.31 92 ALA A N 1
ATOM 709 C CA . ALA A 1 92 ? 3.606 11.391 -6.208 1.00 98.31 92 ALA A CA 1
ATOM 710 C C . ALA A 1 92 ? 3.121 10.594 -4.987 1.00 98.31 92 ALA A C 1
ATOM 712 O O . ALA A 1 92 ? 1.930 10.277 -4.926 1.00 98.31 92 ALA A O 1
ATOM 713 N N . PHE A 1 93 ? 4.000 10.332 -4.006 1.00 98.81 93 PHE A N 1
ATOM 714 C CA . PHE A 1 93 ? 3.614 9.711 -2.740 1.00 98.81 93 PHE A CA 1
ATOM 715 C C . PHE A 1 93 ? 2.557 10.551 -2.021 1.00 98.81 93 PHE A C 1
ATOM 717 O O . PHE A 1 93 ? 1.439 10.093 -1.803 1.00 98.81 93 PHE A O 1
ATOM 724 N N . GLU A 1 94 ? 2.862 11.812 -1.719 1.00 98.69 94 GLU A N 1
ATOM 725 C CA . GLU A 1 94 ? 1.929 12.680 -0.997 1.00 98.69 94 GLU A CA 1
ATOM 726 C C . GLU A 1 94 ? 0.709 13.020 -1.857 1.00 98.69 94 GLU A C 1
ATOM 728 O O . GLU A 1 94 ? -0.422 12.982 -1.374 1.00 98.69 94 GLU A O 1
ATOM 733 N N . ALA A 1 95 ? 0.922 13.295 -3.148 1.00 98.69 95 ALA A N 1
ATOM 734 C CA . ALA A 1 95 ? -0.148 13.644 -4.075 1.00 98.69 95 ALA A CA 1
ATOM 735 C C . ALA A 1 95 ? -1.159 12.508 -4.287 1.00 98.69 95 ALA A C 1
ATOM 737 O O . ALA A 1 95 ? -2.329 12.794 -4.520 1.00 98.69 95 ALA A O 1
ATOM 738 N N . SER A 1 96 ? -0.733 11.242 -4.203 1.00 98.75 96 SER A N 1
ATOM 739 C CA . SER A 1 96 ? -1.609 10.083 -4.420 1.00 98.75 96 SER A CA 1
ATOM 740 C C . SER A 1 96 ? -2.036 9.390 -3.131 1.00 98.75 96 SER A C 1
ATOM 742 O O . SER A 1 96 ? -3.044 8.698 -3.148 1.00 98.75 96 SER A O 1
ATOM 744 N N . PHE A 1 97 ? -1.325 9.557 -2.018 1.00 98.88 97 PHE A N 1
ATOM 745 C CA . PHE A 1 97 ? -1.651 8.903 -0.751 1.00 98.88 97 PHE A CA 1
ATOM 746 C C . PHE A 1 97 ? -2.011 9.926 0.327 1.00 98.88 97 PHE A C 1
ATOM 748 O O . PHE A 1 97 ? -3.181 10.042 0.708 1.00 98.88 97 PHE A O 1
ATOM 755 N N . SER A 1 98 ? -1.026 10.703 0.786 1.00 98.62 98 SER A N 1
ATOM 756 C CA . SER A 1 98 ? -1.171 11.543 1.979 1.00 98.62 98 SER A CA 1
ATOM 757 C C . SER A 1 98 ? -2.274 12.589 1.850 1.00 98.62 98 SER A C 1
ATOM 759 O O . SER A 1 98 ? -3.090 12.736 2.760 1.00 98.62 98 SER A O 1
ATOM 761 N N . HIS A 1 99 ? -2.351 13.257 0.698 1.00 98.75 99 HIS A N 1
ATOM 762 C CA . HIS A 1 99 ? -3.330 14.307 0.414 1.00 98.75 99 HIS A CA 1
ATOM 763 C C . HIS A 1 99 ? -4.679 13.783 -0.096 1.00 98.75 99 HIS A C 1
ATOM 765 O O . HIS A 1 99 ? -5.633 14.556 -0.177 1.00 98.75 99 HIS A O 1
ATOM 771 N N . ILE A 1 100 ? -4.786 12.489 -0.413 1.00 98.81 100 ILE A N 1
ATOM 772 C CA . ILE A 1 100 ? -6.020 11.886 -0.935 1.00 98.81 100 ILE A CA 1
ATOM 773 C C . ILE A 1 100 ? -6.861 11.288 0.188 1.00 98.81 100 ILE A C 1
ATOM 775 O O . ILE A 1 100 ? -8.045 11.596 0.319 1.00 98.81 100 ILE A O 1
ATOM 779 N N . TYR A 1 101 ? -6.255 10.460 1.036 1.00 98.81 101 TYR A N 1
ATOM 780 C CA . TYR A 1 101 ? -6.976 9.725 2.076 1.00 98.81 101 TYR A CA 1
ATOM 781 C C . TYR A 1 101 ? -7.020 10.511 3.389 1.00 98.81 101 TYR A C 1
ATOM 783 O O . TYR A 1 101 ? -6.556 10.045 4.424 1.00 98.81 101 TYR A O 1
ATOM 791 N N . THR A 1 102 ? -7.534 11.738 3.362 1.00 98.75 102 THR A N 1
ATOM 792 C CA . THR A 1 102 ? -7.450 12.689 4.491 1.00 98.75 102 THR A CA 1
ATOM 793 C C . THR A 1 102 ? -8.593 12.580 5.500 1.00 98.75 102 THR A C 1
ATOM 795 O O . THR A 1 102 ? -8.538 13.210 6.555 1.00 98.75 102 THR A O 1
ATOM 798 N N . HIS A 1 103 ? -9.621 11.773 5.220 1.00 98.75 103 HIS A N 1
ATOM 799 C CA . HIS A 1 103 ? -10.760 11.610 6.124 1.00 98.75 103 HIS A CA 1
ATOM 800 C C . HIS A 1 103 ? -10.308 11.102 7.514 1.00 98.75 103 HIS A C 1
ATOM 802 O O . HIS A 1 103 ? -9.439 10.223 7.570 1.00 98.75 103 HIS A O 1
ATOM 808 N N . PRO A 1 104 ? -10.883 11.592 8.635 1.00 98.75 104 PRO A N 1
ATOM 809 C CA . PRO A 1 104 ? -10.470 11.191 9.985 1.00 98.75 104 PRO A CA 1
ATOM 810 C C . PRO A 1 104 ? -10.507 9.678 10.232 1.00 98.75 104 PRO A C 1
ATOM 812 O O . PRO A 1 104 ? -9.579 9.122 10.812 1.00 98.75 104 PRO A O 1
ATOM 815 N N . SER A 1 105 ? -11.534 8.991 9.726 1.00 98.69 105 SER A N 1
ATOM 816 C CA . SER A 1 105 ? -11.662 7.528 9.842 1.00 98.69 105 SER A CA 1
ATOM 817 C C . SER A 1 105 ? -10.579 6.740 9.093 1.00 98.69 105 SER A C 1
ATOM 819 O O . SER A 1 105 ? -10.345 5.579 9.415 1.00 98.69 105 SER A O 1
ATOM 821 N N . LEU A 1 106 ? -9.890 7.363 8.128 1.00 98.81 106 LEU A N 1
ATOM 822 C CA . LEU A 1 106 ? -8.786 6.763 7.369 1.00 98.81 106 LEU A CA 1
ATOM 823 C C . LEU A 1 106 ? -7.409 7.066 7.979 1.00 98.81 106 LEU A C 1
ATOM 825 O O . LEU A 1 106 ? -6.389 6.637 7.431 1.00 98.81 106 LEU A O 1
ATOM 829 N N . GLN A 1 107 ? -7.354 7.777 9.113 1.00 98.62 107 GLN A N 1
ATOM 830 C CA . GLN A 1 107 ? -6.128 7.980 9.894 1.00 98.62 107 GLN A CA 1
ATOM 831 C C . GLN A 1 107 ? -5.817 6.730 10.730 1.00 98.62 107 GLN A C 1
ATOM 833 O O . GLN A 1 107 ? -5.800 6.751 11.960 1.00 98.62 107 GLN A O 1
ATOM 838 N N . LYS A 1 108 ? -5.625 5.614 10.028 1.00 98.50 108 LYS A N 1
ATOM 839 C CA . LYS A 1 108 ? -5.336 4.275 10.551 1.00 98.50 108 LYS A CA 1
ATOM 840 C C . LYS A 1 108 ? -4.076 3.745 9.872 1.00 98.50 108 LYS A C 1
ATOM 842 O O . LYS A 1 108 ? -3.621 4.324 8.888 1.00 98.50 108 LYS A O 1
ATOM 847 N N . GLN A 1 109 ? -3.515 2.645 10.370 1.00 98.75 109 GLN A N 1
ATOM 848 C CA . GLN A 1 109 ? -2.409 1.984 9.677 1.00 98.75 109 GLN A CA 1
ATOM 849 C C . GLN A 1 109 ? -2.888 1.458 8.314 1.00 98.75 109 GLN A C 1
ATOM 851 O O . GLN A 1 109 ? -3.962 0.865 8.217 1.00 98.75 109 GLN A O 1
ATOM 856 N N . TRP A 1 110 ? -2.085 1.663 7.275 1.00 98.88 110 TRP A N 1
ATOM 857 C CA . TRP A 1 110 ? -2.230 1.032 5.968 1.00 98.88 110 TRP A CA 1
ATOM 858 C C . TRP A 1 110 ? -1.149 -0.028 5.809 1.00 98.88 110 TRP A C 1
ATOM 860 O O . TRP A 1 110 ? 0.040 0.277 5.912 1.00 98.88 110 TRP A O 1
ATOM 870 N N . TYR A 1 111 ? -1.576 -1.263 5.569 1.00 98.88 111 TYR A N 1
ATOM 871 C CA . TYR A 1 111 ? -0.715 -2.399 5.267 1.00 98.88 111 TYR A CA 1
ATOM 872 C C . TYR A 1 111 ? -0.762 -2.662 3.766 1.00 98.88 111 TYR A C 1
ATOM 874 O O . TYR A 1 111 ? -1.809 -3.022 3.230 1.00 98.88 111 TYR A O 1
ATOM 882 N N . SER A 1 112 ? 0.367 -2.473 3.097 1.00 98.75 112 SER A N 1
ATOM 883 C CA . SER A 1 112 ? 0.468 -2.470 1.641 1.00 98.75 112 SER A CA 1
ATOM 884 C C . SER A 1 112 ? 1.415 -3.552 1.129 1.00 98.75 112 SER A C 1
ATOM 886 O O . SER A 1 112 ? 2.445 -3.852 1.744 1.00 98.75 112 SER A O 1
ATOM 888 N N . VAL A 1 113 ? 1.082 -4.089 -0.041 1.00 98.56 113 VAL A N 1
ATOM 889 C CA . VAL A 1 113 ? 1.993 -4.844 -0.916 1.00 98.56 113 VAL A CA 1
ATOM 890 C C . VAL A 1 113 ? 2.179 -4.125 -2.245 1.00 98.56 113 VAL A C 1
ATOM 892 O O . VAL A 1 113 ? 1.534 -3.113 -2.513 1.00 98.56 113 VAL A O 1
ATOM 895 N N . LEU A 1 114 ? 3.110 -4.625 -3.051 1.00 98.69 114 LEU A N 1
ATOM 896 C CA . LEU A 1 114 ? 3.449 -4.085 -4.362 1.00 98.69 114 LEU A CA 1
ATOM 897 C C . LEU A 1 114 ? 2.642 -4.799 -5.450 1.00 98.69 114 LEU A C 1
ATOM 899 O O . LEU A 1 114 ? 2.573 -6.029 -5.459 1.00 98.69 114 LEU A O 1
ATOM 903 N N . GLY A 1 115 ? 2.104 -4.035 -6.393 1.00 98.56 115 GLY A N 1
ATOM 904 C CA . GLY A 1 115 ? 1.598 -4.552 -7.664 1.00 98.56 115 GLY A CA 1
ATOM 905 C C . GLY A 1 115 ? 2.635 -4.437 -8.784 1.00 98.56 115 GLY A C 1
ATOM 906 O O . GLY A 1 115 ? 3.797 -4.091 -8.554 1.00 98.56 115 GLY A O 1
ATOM 907 N N . ASN A 1 116 ? 2.231 -4.744 -10.013 1.00 98.44 116 ASN A N 1
ATOM 908 C CA . ASN A 1 116 ? 3.130 -4.695 -11.164 1.00 98.44 116 ASN A CA 1
ATOM 909 C C . ASN A 1 116 ? 3.476 -3.273 -11.601 1.00 98.44 116 ASN A C 1
ATOM 911 O O . ASN A 1 116 ? 4.587 -3.063 -12.083 1.00 98.44 116 ASN A O 1
ATOM 915 N N . HIS A 1 117 ? 2.575 -2.303 -11.437 1.00 98.56 117 HIS A N 1
ATOM 916 C CA . HIS A 1 117 ? 2.870 -0.897 -11.727 1.00 98.56 117 HIS A CA 1
ATOM 917 C C . HIS A 1 117 ? 3.895 -0.332 -10.737 1.00 98.56 117 HIS A C 1
ATOM 919 O O . HIS A 1 117 ? 4.785 0.423 -11.120 1.00 98.56 117 HIS A O 1
ATOM 925 N N . ASP A 1 118 ? 3.858 -0.787 -9.484 1.00 98.69 118 ASP A N 1
ATOM 926 C CA . ASP A 1 118 ? 4.828 -0.394 -8.457 1.00 98.69 118 ASP A CA 1
ATOM 927 C C . ASP A 1 118 ? 6.253 -0.849 -8.786 1.00 98.69 118 ASP A C 1
ATOM 929 O O . ASP A 1 118 ? 7.219 -0.130 -8.521 1.00 98.69 118 ASP A O 1
ATOM 933 N N . TYR A 1 119 ? 6.372 -2.029 -9.399 1.00 98.56 119 TYR A N 1
ATOM 934 C CA . TYR A 1 119 ? 7.636 -2.572 -9.880 1.00 98.56 119 TYR A CA 1
ATOM 935 C C . TYR A 1 119 ? 8.219 -1.823 -11.075 1.00 98.56 119 TYR A C 1
ATOM 937 O O . TYR A 1 119 ? 9.397 -2.003 -11.360 1.00 98.56 119 TYR A O 1
ATOM 945 N N . ARG A 1 120 ? 7.441 -0.995 -11.775 1.00 98.31 120 ARG A N 1
ATOM 946 C CA . ARG A 1 120 ? 7.949 -0.211 -12.912 1.00 98.31 120 ARG A CA 1
ATOM 947 C C . ARG A 1 120 ? 8.686 1.059 -12.486 1.00 98.31 120 ARG A C 1
ATOM 949 O O . ARG A 1 120 ? 9.355 1.691 -13.300 1.00 98.31 120 ARG A O 1
ATOM 956 N N . GLY A 1 121 ? 8.590 1.400 -11.203 1.00 97.69 121 GLY A N 1
ATOM 957 C CA . GLY A 1 121 ? 9.349 2.468 -10.570 1.00 97.69 121 GLY A CA 1
ATOM 958 C C . GLY A 1 121 ? 10.459 1.940 -9.665 1.00 97.69 121 GLY A C 1
ATOM 959 O O . GLY A 1 121 ? 11.064 0.899 -9.893 1.00 97.69 121 GLY A O 1
ATOM 960 N N . ASN A 1 122 ? 10.727 2.685 -8.602 1.00 98.31 122 ASN A N 1
ATOM 961 C CA . ASN A 1 122 ? 11.670 2.352 -7.549 1.00 98.31 122 ASN A CA 1
ATOM 962 C C . ASN A 1 122 ? 10.943 1.592 -6.436 1.00 98.31 122 ASN A C 1
ATOM 964 O O . ASN A 1 122 ? 10.282 2.186 -5.576 1.00 98.31 122 ASN A O 1
ATOM 968 N N . VAL A 1 123 ? 11.101 0.271 -6.423 1.00 98.44 123 VAL A N 1
ATOM 969 C CA . VAL A 1 123 ? 10.458 -0.581 -5.418 1.00 98.44 123 VAL A CA 1
ATOM 970 C C . VAL A 1 123 ? 10.990 -0.270 -4.023 1.00 98.44 123 VAL A C 1
ATOM 972 O O . VAL A 1 123 ? 10.232 -0.197 -3.054 1.00 98.44 123 VAL A O 1
ATOM 975 N N . SER A 1 124 ? 12.298 -0.037 -3.908 1.00 98.00 124 SER A N 1
ATOM 976 C CA . SER A 1 124 ? 12.938 0.237 -2.617 1.00 98.00 124 SER A CA 1
ATOM 977 C C . SER A 1 124 ? 12.402 1.510 -1.959 1.00 98.00 124 SER A C 1
ATOM 979 O O . SER A 1 124 ? 12.338 1.567 -0.733 1.00 98.00 124 SER A O 1
ATOM 981 N N . ALA A 1 125 ? 11.959 2.500 -2.742 1.00 98.00 125 ALA A N 1
ATOM 982 C CA . ALA A 1 125 ? 11.314 3.700 -2.222 1.00 98.00 125 ALA A CA 1
ATOM 983 C C . ALA A 1 125 ? 10.024 3.366 -1.467 1.00 98.00 125 ALA A C 1
ATOM 985 O O . ALA A 1 125 ? 9.858 3.798 -0.330 1.00 98.00 125 ALA A O 1
ATOM 986 N N . GLN A 1 126 ? 9.151 2.545 -2.060 1.00 98.44 126 GLN A N 1
ATOM 987 C CA . GLN A 1 126 ? 7.880 2.152 -1.442 1.00 98.44 126 GLN A CA 1
ATOM 988 C C . GLN A 1 126 ? 8.076 1.338 -0.157 1.00 98.44 126 GLN A C 1
ATOM 990 O O . GLN A 1 126 ? 7.311 1.487 0.795 1.00 98.44 126 GLN A O 1
ATOM 995 N N . LEU A 1 127 ? 9.130 0.516 -0.111 1.00 97.94 127 LEU A N 1
ATOM 996 C CA . LEU A 1 127 ? 9.503 -0.309 1.044 1.00 97.94 127 LEU A CA 1
ATOM 997 C C . LEU A 1 127 ? 10.264 0.464 2.137 1.00 97.94 127 LEU A C 1
ATOM 999 O O . LEU A 1 127 ? 10.439 -0.045 3.249 1.00 97.94 127 LEU A O 1
ATOM 1003 N N . SER A 1 128 ? 10.757 1.663 1.821 1.00 95.88 128 SER A N 1
ATOM 1004 C CA . SER A 1 128 ? 11.637 2.439 2.691 1.00 95.88 128 SER A CA 1
ATOM 1005 C C . SER A 1 128 ? 10.901 2.996 3.906 1.00 95.88 128 SER A C 1
ATOM 1007 O O . SER A 1 128 ? 9.790 3.519 3.811 1.00 95.88 128 SER A O 1
ATOM 1009 N N . HIS A 1 129 ? 11.585 2.997 5.052 1.00 96.19 129 HIS A N 1
ATOM 1010 C CA . HIS A 1 129 ? 11.108 3.672 6.258 1.00 96.19 129 HIS A CA 1
ATOM 1011 C C . HIS A 1 129 ? 10.951 5.191 6.065 1.00 96.19 129 HIS A C 1
ATOM 1013 O O . HIS A 1 129 ? 10.193 5.819 6.798 1.00 96.19 129 HIS A O 1
ATOM 1019 N N . VAL A 1 130 ? 11.605 5.785 5.059 1.00 97.88 130 VAL A N 1
ATOM 1020 C CA . VAL A 1 130 ? 11.461 7.214 4.732 1.00 97.88 130 VAL A CA 1
ATOM 1021 C C . VAL A 1 130 ? 10.006 7.571 4.416 1.00 97.88 130 VAL A C 1
ATOM 1023 O O . VAL A 1 130 ? 9.525 8.600 4.883 1.00 97.88 130 VAL A O 1
ATOM 1026 N N . LEU A 1 131 ? 9.266 6.719 3.695 1.00 98.06 131 LEU A N 1
ATOM 1027 C CA . LEU A 1 131 ? 7.850 6.986 3.416 1.00 98.06 131 LEU A CA 1
ATOM 1028 C C . LEU A 1 131 ? 6.978 6.845 4.666 1.00 98.06 131 LEU A C 1
ATOM 1030 O O . LEU A 1 131 ? 6.089 7.662 4.872 1.00 98.06 131 LEU A O 1
ATOM 1034 N N . THR A 1 132 ? 7.284 5.890 5.550 1.00 97.06 132 THR A N 1
ATOM 1035 C CA . THR A 1 132 ? 6.632 5.789 6.867 1.00 97.06 132 THR A CA 1
ATOM 1036 C C . THR A 1 132 ? 6.913 7.018 7.741 1.00 97.06 132 THR A C 1
ATOM 1038 O O . THR A 1 132 ? 6.063 7.434 8.518 1.00 97.06 132 THR A O 1
ATOM 1041 N N . GLN A 1 133 ? 8.097 7.627 7.629 1.00 98.00 133 GLN A N 1
ATOM 1042 C CA . GLN A 1 133 ? 8.412 8.871 8.342 1.00 98.00 133 GLN A CA 1
ATOM 1043 C C . GLN A 1 133 ? 7.668 10.080 7.771 1.00 98.00 133 GLN A C 1
ATOM 1045 O O . GLN A 1 133 ? 7.312 10.981 8.528 1.00 98.00 133 GLN A O 1
ATOM 1050 N N . LYS A 1 134 ? 7.427 10.102 6.455 1.00 98.06 134 LYS A N 1
ATOM 1051 C CA . LYS A 1 134 ? 6.600 11.128 5.806 1.00 98.06 134 LYS A CA 1
ATOM 1052 C C . LYS A 1 134 ? 5.129 10.996 6.183 1.00 98.06 134 LYS A C 1
ATOM 1054 O O . LYS A 1 134 ? 4.470 11.996 6.443 1.00 98.06 134 LYS A O 1
ATOM 1059 N N . ASP A 1 135 ? 4.633 9.766 6.234 1.00 98.62 135 ASP A N 1
ATOM 1060 C CA . ASP A 1 135 ? 3.266 9.458 6.625 1.00 98.62 135 ASP A CA 1
ATOM 1061 C C . ASP A 1 135 ? 3.233 8.147 7.416 1.00 98.62 135 ASP A C 1
ATOM 1063 O O . ASP A 1 135 ? 3.407 7.060 6.862 1.00 98.62 135 ASP A O 1
ATOM 10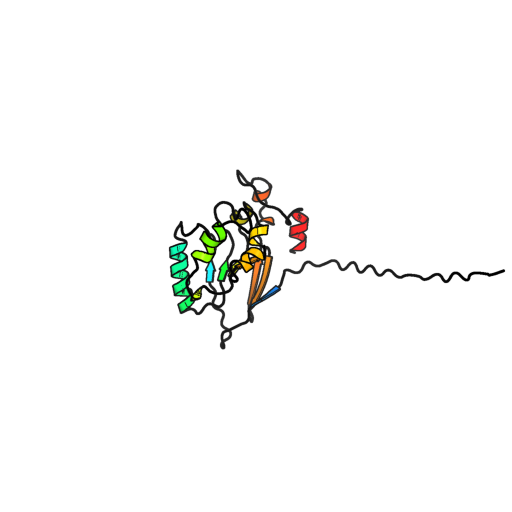67 N N . TRP A 1 136 ? 2.991 8.251 8.726 1.00 98.56 136 TRP A N 1
ATOM 1068 C CA . TRP A 1 136 ? 3.028 7.120 9.663 1.00 98.56 136 TRP A CA 1
ATOM 1069 C C . TRP A 1 136 ? 2.053 5.997 9.295 1.00 98.56 136 TRP A C 1
ATOM 1071 O O . TRP A 1 136 ? 2.247 4.844 9.686 1.00 98.56 136 TRP A O 1
ATOM 1081 N N . ARG A 1 137 ? 1.012 6.323 8.522 1.00 98.69 137 ARG A N 1
ATOM 1082 C CA . ARG A 1 137 ? 0.025 5.357 8.046 1.00 98.69 137 ARG A CA 1
ATOM 1083 C C . ARG A 1 137 ? 0.630 4.381 7.049 1.00 98.69 137 ARG A C 1
ATOM 1085 O O . ARG A 1 137 ? 0.114 3.280 6.917 1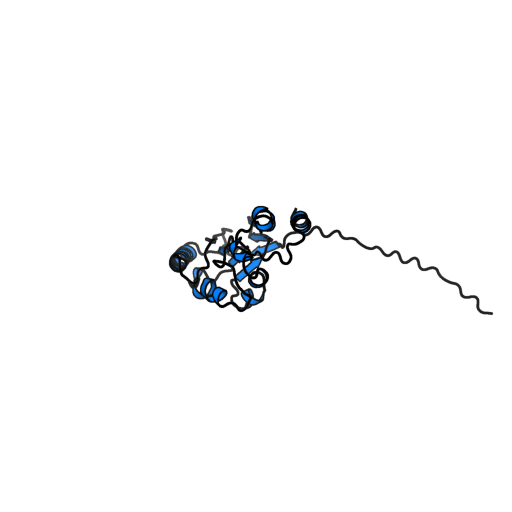.00 98.69 137 ARG A O 1
ATOM 1092 N N . TRP A 1 138 ? 1.703 4.742 6.351 1.00 98.75 138 TRP A N 1
ATOM 1093 C CA . TRP A 1 138 ? 2.273 3.916 5.295 1.00 98.75 138 TRP A CA 1
ATOM 1094 C C . TRP A 1 138 ? 3.158 2.791 5.842 1.00 98.75 138 TRP A C 1
ATOM 1096 O O . TRP A 1 138 ? 4.237 3.035 6.393 1.00 98.75 138 TRP A O 1
ATOM 1106 N N . PHE A 1 139 ? 2.741 1.545 5.617 1.00 98.56 139 PHE A N 1
ATOM 1107 C CA . PHE A 1 139 ? 3.569 0.359 5.809 1.00 98.56 139 PHE A CA 1
ATOM 1108 C C . PHE A 1 139 ? 3.516 -0.522 4.560 1.00 98.56 139 PHE A C 1
ATOM 1110 O O . PHE A 1 139 ? 2.460 -1.043 4.223 1.00 98.56 139 PHE A O 1
ATOM 1117 N N . CYS A 1 140 ? 4.653 -0.734 3.892 1.00 98.44 140 CYS A N 1
ATOM 1118 C CA . CYS A 1 140 ? 4.737 -1.597 2.712 1.00 98.44 140 CYS A CA 1
ATOM 1119 C C . CYS A 1 140 ? 5.865 -2.625 2.842 1.00 98.44 140 CYS A C 1
ATOM 1121 O O . CYS A 1 140 ? 6.991 -2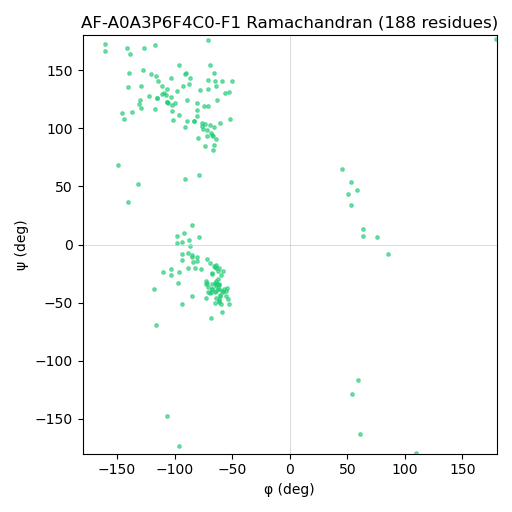.305 3.246 1.00 98.44 140 CYS A O 1
ATOM 1123 N N . ARG A 1 141 ? 5.569 -3.870 2.470 1.00 97.38 141 ARG A N 1
ATOM 1124 C CA . ARG A 1 141 ? 6.523 -4.986 2.382 1.00 97.38 141 ARG A CA 1
ATOM 1125 C C . ARG A 1 141 ? 6.240 -5.800 1.125 1.00 97.38 141 ARG A C 1
ATOM 1127 O O . ARG A 1 141 ? 5.172 -5.682 0.542 1.00 97.38 141 ARG A O 1
ATOM 1134 N N . ARG A 1 142 ? 7.203 -6.630 0.715 1.00 96.19 142 ARG A N 1
ATOM 1135 C CA . ARG A 1 142 ? 6.999 -7.587 -0.384 1.00 96.19 142 ARG A CA 1
ATOM 1136 C C . ARG A 1 142 ? 6.010 -8.671 0.043 1.00 96.19 142 ARG A C 1
ATOM 1138 O O . ARG A 1 142 ? 4.906 -8.742 -0.473 1.00 96.19 142 ARG A O 1
ATOM 1145 N N . SER A 1 143 ? 6.393 -9.449 1.051 1.00 95.69 143 SER A N 1
ATOM 1146 C CA . SER A 1 143 ? 5.556 -10.504 1.614 1.00 95.69 143 SER A CA 1
ATOM 1147 C C . SER A 1 143 ? 5.698 -10.525 3.129 1.00 95.69 143 SER A C 1
ATOM 1149 O O . SER A 1 143 ? 6.813 -10.425 3.645 1.00 95.69 143 SER A O 1
ATOM 1151 N N . PHE A 1 144 ? 4.583 -10.642 3.841 1.00 96.50 144 PHE A N 1
ATOM 1152 C CA . PHE A 1 144 ? 4.537 -10.674 5.304 1.00 96.50 144 PHE A CA 1
ATOM 1153 C C . PHE A 1 144 ? 3.215 -11.278 5.783 1.00 96.50 144 PHE A C 1
ATOM 1155 O O . PHE A 1 144 ? 2.268 -11.438 5.013 1.00 96.50 144 PHE A O 1
ATOM 1162 N N . VAL A 1 145 ? 3.149 -11.624 7.065 1.00 97.81 145 VAL A N 1
ATOM 1163 C CA . VAL A 1 145 ? 1.911 -12.038 7.723 1.00 97.81 145 VAL A CA 1
ATOM 1164 C C . VAL A 1 145 ? 1.506 -10.966 8.721 1.00 97.81 145 VAL A C 1
ATOM 1166 O O . VAL A 1 145 ? 2.313 -10.563 9.558 1.00 97.81 145 VAL A O 1
ATOM 1169 N N . LEU A 1 146 ? 0.255 -10.528 8.654 1.00 98.19 146 LEU A N 1
ATOM 1170 C CA . LEU A 1 146 ? -0.356 -9.691 9.678 1.00 98.19 146 LEU A CA 1
ATOM 1171 C C . LEU A 1 146 ? -1.270 -10.556 10.541 1.00 98.19 146 LEU A C 1
ATOM 1173 O O . LEU A 1 146 ? -2.231 -11.136 10.040 1.00 98.19 146 LEU A O 1
ATOM 1177 N N . CYS A 1 147 ? -0.989 -10.627 11.832 1.00 97.81 147 CYS A N 1
ATOM 1178 C CA . CYS A 1 147 ? -1.827 -11.288 12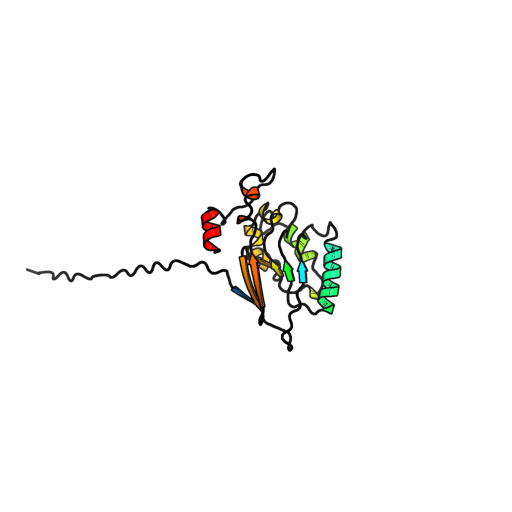.819 1.00 97.81 147 CYS A CA 1
ATOM 1179 C C . CYS A 1 147 ? -2.692 -10.235 13.517 1.00 97.81 147 CYS A C 1
ATOM 1181 O O . CYS A 1 147 ? -2.181 -9.217 13.985 1.00 97.81 147 CYS A O 1
ATOM 1183 N N . SER A 1 148 ? -3.995 -10.478 13.634 1.00 96.50 148 SER A N 1
ATOM 1184 C CA . SER A 1 148 ? -4.869 -9.666 14.482 1.00 96.50 148 SER A CA 1
ATOM 1185 C C . SER A 1 148 ? -5.950 -10.538 15.104 1.00 96.50 148 SER A C 1
ATOM 1187 O O . SER A 1 148 ? -6.800 -11.106 14.415 1.00 96.50 148 SER A O 1
ATOM 1189 N N . GLY A 1 149 ? -5.882 -10.699 16.426 1.00 91.75 149 GLY A N 1
ATOM 1190 C CA . GLY A 1 149 ? -6.767 -11.598 17.159 1.00 91.75 149 GLY A CA 1
ATOM 1191 C C . GLY A 1 149 ? -6.627 -13.039 16.673 1.00 91.75 149 GLY A C 1
ATOM 1192 O O . GLY A 1 149 ? -5.566 -13.643 16.803 1.00 91.75 149 GLY A O 1
ATOM 1193 N N . MET A 1 150 ? -7.709 -13.584 16.117 1.00 92.38 150 MET A N 1
ATOM 1194 C CA . MET A 1 150 ? -7.766 -14.948 15.576 1.00 92.38 150 MET A CA 1
ATOM 1195 C C . MET A 1 150 ? -7.579 -15.025 14.051 1.00 92.38 150 MET A C 1
ATOM 1197 O O . MET A 1 150 ? -7.784 -16.090 13.470 1.00 92.38 150 MET A O 1
ATOM 1201 N N . VAL A 1 151 ? -7.235 -13.911 13.399 1.00 96.50 151 VAL A N 1
ATOM 1202 C CA . VAL A 1 151 ? -7.091 -13.820 11.940 1.00 96.50 151 VAL A CA 1
ATOM 1203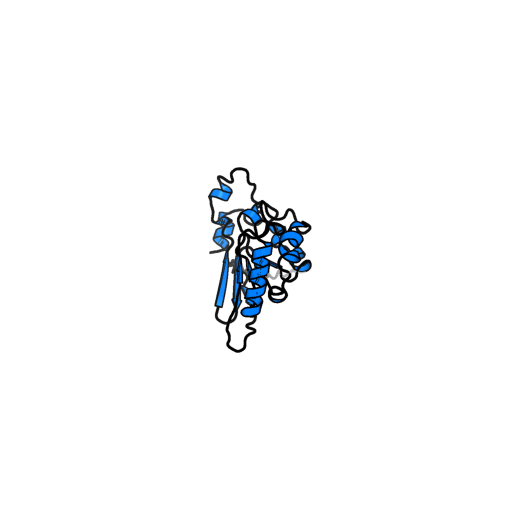 C C . VAL A 1 151 ? -5.625 -13.618 11.564 1.00 96.50 151 VAL A C 1
ATOM 1205 O O . VAL A 1 151 ? -4.924 -12.800 12.161 1.00 96.50 151 VAL A O 1
ATOM 1208 N N . GLU A 1 152 ? -5.178 -14.344 10.539 1.00 97.50 152 GLU A N 1
ATOM 1209 C CA . GLU A 1 152 ? -3.894 -14.129 9.870 1.00 97.50 152 GLU A CA 1
ATOM 1210 C C . GLU A 1 152 ? -4.136 -13.703 8.420 1.00 97.50 152 GLU A C 1
ATOM 1212 O O . GLU A 1 152 ? -4.818 -14.398 7.665 1.00 97.50 152 GLU A O 1
ATOM 1217 N N . PHE A 1 153 ? -3.554 -12.576 8.021 1.00 98.19 153 PHE A N 1
ATOM 1218 C CA . PHE A 1 153 ? -3.546 -12.100 6.643 1.00 98.19 153 PHE A CA 1
ATOM 1219 C C . PHE A 1 153 ? -2.183 -12.380 6.021 1.00 98.19 153 PHE A C 1
ATOM 1221 O O . PHE A 1 153 ? -1.157 -11.972 6.566 1.00 98.19 153 PHE A O 1
ATOM 1228 N N . PHE A 1 154 ? -2.175 -13.038 4.866 1.00 97.31 154 PHE A N 1
ATOM 1229 C CA . PHE A 1 154 ? -0.963 -13.334 4.108 1.00 97.31 154 PHE A CA 1
ATOM 1230 C C . PHE A 1 154 ? -0.840 -12.341 2.957 1.00 97.31 154 PHE A C 1
ATOM 1232 O O . PHE A 1 154 ? -1.579 -12.407 1.977 1.00 97.31 154 PHE A O 1
ATOM 1239 N N . PHE A 1 155 ? 0.102 -11.420 3.098 1.00 98.12 155 PHE A N 1
ATOM 1240 C CA . PHE A 1 155 ? 0.477 -10.455 2.080 1.00 98.12 155 PHE A CA 1
ATOM 1241 C C . PHE A 1 155 ? 1.576 -11.077 1.217 1.00 98.12 155 PHE A C 1
ATOM 1243 O O . PHE A 1 155 ? 2.592 -11.527 1.752 1.00 98.12 155 PHE A O 1
ATOM 1250 N N . VAL A 1 156 ? 1.365 -11.143 -0.100 1.00 96.19 156 VAL A N 1
ATOM 1251 C CA . VAL A 1 156 ? 2.239 -11.874 -1.030 1.00 96.19 156 VAL A CA 1
ATOM 1252 C C . VAL A 1 156 ? 2.620 -10.986 -2.209 1.00 96.19 156 VAL A C 1
ATOM 1254 O O . VAL A 1 156 ? 1.748 -10.511 -2.931 1.00 96.19 156 VAL A O 1
ATOM 1257 N N . ASP A 1 157 ? 3.922 -10.830 -2.442 1.00 96.75 157 ASP A N 1
ATOM 1258 C CA . ASP A 1 157 ? 4.458 -10.252 -3.674 1.00 96.75 157 ASP A CA 1
ATOM 1259 C C . ASP A 1 157 ? 4.313 -11.266 -4.812 1.00 96.75 157 ASP A C 1
ATOM 1261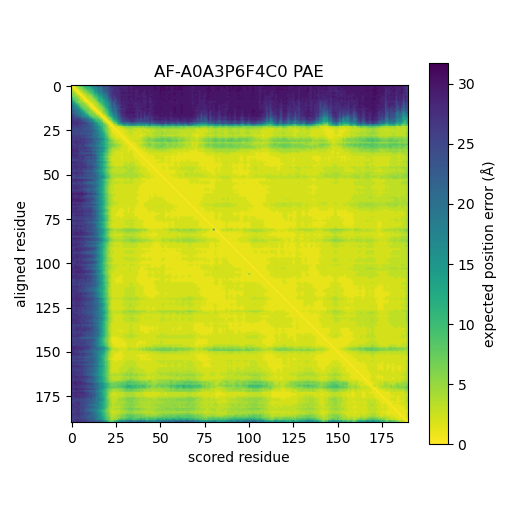 O O . ASP A 1 157 ? 5.039 -12.262 -4.880 1.00 96.75 157 ASP A O 1
ATOM 1265 N N . THR A 1 158 ? 3.338 -11.045 -5.689 1.00 97.12 158 THR A N 1
ATOM 1266 C CA . THR A 1 158 ? 3.026 -11.972 -6.784 1.00 97.12 158 THR A CA 1
ATOM 1267 C C . THR A 1 158 ? 3.935 -11.779 -7.996 1.00 97.12 158 THR A C 1
ATOM 1269 O O . THR A 1 158 ? 4.099 -12.716 -8.780 1.00 97.12 158 THR A O 1
ATOM 1272 N N . ASN A 1 159 ? 4.582 -10.618 -8.141 1.00 97.62 159 ASN A N 1
ATOM 1273 C CA . ASN A 1 159 ? 5.381 -10.262 -9.320 1.00 97.62 159 ASN A CA 1
ATOM 1274 C C . ASN A 1 159 ? 6.478 -11.287 -9.651 1.00 97.62 159 ASN A C 1
ATOM 1276 O O . ASN A 1 159 ? 6.580 -11.680 -10.815 1.00 97.62 159 ASN A O 1
ATOM 1280 N N . PRO A 1 160 ? 7.256 -11.807 -8.677 1.00 96.50 160 PRO A N 1
ATOM 1281 C CA . PRO A 1 160 ? 8.278 -12.811 -8.954 1.00 96.50 160 PRO A CA 1
ATOM 1282 C C . PRO A 1 160 ? 7.704 -14.121 -9.508 1.00 96.50 160 PRO A C 1
ATOM 1284 O O . PRO A 1 160 ? 8.411 -14.859 -10.189 1.00 96.50 160 PRO A O 1
ATOM 1287 N N . PHE A 1 161 ? 6.427 -14.428 -9.274 1.00 96.19 161 PHE A N 1
ATOM 1288 C CA . PHE A 1 161 ? 5.783 -15.650 -9.765 1.00 96.19 161 PHE A CA 1
ATOM 1289 C C . PHE A 1 161 ? 5.267 -15.518 -11.206 1.00 96.19 161 PHE A C 1
ATOM 1291 O O . PHE A 1 161 ? 5.040 -16.532 -11.865 1.00 96.19 161 PHE A O 1
ATOM 1298 N N . VAL A 1 162 ? 5.156 -14.300 -11.739 1.00 96.44 162 VAL A N 1
ATOM 1299 C CA . VAL A 1 162 ? 4.662 -14.053 -13.100 1.00 96.44 162 VAL A CA 1
ATOM 1300 C C . VAL A 1 162 ? 5.822 -14.074 -14.094 1.00 96.44 162 VAL A C 1
ATOM 1302 O O . VAL A 1 162 ? 6.612 -13.141 -14.179 1.00 96.44 162 VAL A O 1
ATOM 1305 N N . GLU A 1 163 ? 5.927 -15.145 -14.885 1.00 95.94 163 GLU A N 1
ATOM 1306 C CA . GLU A 1 163 ? 7.025 -15.317 -15.849 1.00 95.94 163 GLU A CA 1
ATOM 1307 C C . GLU A 1 163 ? 7.067 -14.228 -16.925 1.00 95.94 163 GLU A C 1
ATOM 1309 O O . GLU A 1 163 ? 8.153 -13.744 -17.247 1.00 95.94 163 GLU A O 1
ATOM 1314 N N . LYS A 1 164 ? 5.897 -13.788 -17.410 1.00 96.50 164 LYS A N 1
ATOM 1315 C CA . LYS A 1 164 ? 5.792 -12.772 -18.466 1.00 96.50 164 LYS A CA 1
ATOM 1316 C C . LYS A 1 164 ? 6.556 -11.488 -18.114 1.00 96.50 164 LYS A C 1
ATOM 1318 O O . LYS A 1 164 ? 7.209 -10.927 -18.981 1.00 96.50 164 LYS A O 1
ATOM 1323 N N . TYR A 1 165 ? 6.561 -11.057 -16.850 1.00 96.00 165 TYR A N 1
ATOM 1324 C CA . TYR A 1 165 ? 7.261 -9.827 -16.450 1.00 96.00 165 TYR A CA 1
ATOM 1325 C C . TYR A 1 165 ? 8.792 -9.909 -16.597 1.00 96.00 165 TYR A C 1
ATOM 1327 O O . TYR A 1 165 ? 9.455 -8.877 -16.648 1.00 96.00 165 TYR A O 1
ATOM 1335 N N . PHE A 1 166 ? 9.366 -11.114 -16.686 1.00 95.44 166 PHE A N 1
ATOM 1336 C CA . PHE A 1 166 ? 10.802 -11.319 -16.903 1.00 95.44 166 PHE A CA 1
ATOM 1337 C C . PHE A 1 166 ? 11.152 -11.564 -18.372 1.00 95.44 166 PHE A C 1
ATOM 1339 O O . PHE A 1 166 ? 12.250 -11.212 -18.798 1.00 95.44 166 PHE A O 1
ATOM 1346 N N . THR A 1 167 ? 10.263 -12.220 -19.122 1.00 96.00 167 THR A N 1
ATOM 1347 C CA . THR A 1 167 ? 10.554 -12.717 -20.477 1.00 96.00 167 THR A CA 1
ATOM 1348 C C . THR A 1 167 ? 9.959 -11.858 -21.587 1.00 96.00 167 THR A C 1
ATOM 1350 O O . THR A 1 167 ? 10.510 -11.842 -22.685 1.00 96.00 167 THR A O 1
ATOM 1353 N N . ASP A 1 168 ? 8.872 -11.141 -21.305 1.00 95.75 168 ASP A N 1
ATOM 1354 C CA . ASP A 1 168 ? 8.134 -10.312 -22.260 1.00 95.75 168 ASP A CA 1
ATOM 1355 C C . ASP A 1 168 ? 7.482 -9.103 -21.548 1.00 95.75 168 ASP A C 1
ATOM 1357 O O . ASP A 1 168 ? 6.256 -9.049 -21.389 1.00 95.75 168 ASP A O 1
ATOM 1361 N N . PRO A 1 169 ? 8.286 -8.140 -21.047 1.00 92.88 169 PRO A N 1
ATOM 1362 C CA . PRO A 1 169 ? 7.774 -6.983 -20.313 1.00 92.88 169 PRO A CA 1
ATOM 1363 C C . PRO A 1 169 ? 7.191 -5.884 -21.222 1.00 92.88 169 PRO A C 1
ATOM 1365 O O . PRO A 1 169 ? 6.840 -4.815 -20.721 1.00 92.88 169 PRO A O 1
ATOM 1368 N N . GLU A 1 170 ? 7.075 -6.131 -22.532 1.00 93.19 170 GLU A N 1
ATOM 1369 C CA . GLU A 1 170 ? 6.705 -5.127 -23.537 1.00 93.19 170 GLU A CA 1
ATOM 1370 C C . GLU A 1 170 ? 7.645 -3.903 -23.448 1.00 93.19 170 GLU A C 1
ATOM 1372 O O . GLU A 1 170 ? 8.866 -4.074 -23.445 1.00 93.19 170 GLU A O 1
ATOM 1377 N N . ASP A 1 171 ? 7.106 -2.684 -23.352 1.00 92.81 171 ASP A N 1
ATOM 1378 C CA . ASP A 1 171 ? 7.890 -1.444 -23.233 1.00 92.81 171 ASP A CA 1
ATOM 1379 C C . ASP A 1 171 ? 8.245 -1.079 -21.775 1.00 92.81 171 ASP A C 1
ATOM 1381 O O . ASP A 1 171 ? 8.831 -0.026 -21.510 1.00 92.81 171 ASP A O 1
ATOM 1385 N N . HIS A 1 172 ? 7.897 -1.928 -20.802 1.00 94.75 172 HIS A N 1
ATOM 1386 C CA . HIS A 1 172 ? 8.111 -1.642 -19.386 1.00 94.75 172 HIS A CA 1
ATOM 1387 C C . HIS A 1 172 ? 9.470 -2.140 -18.885 1.00 94.75 172 HIS A C 1
ATOM 1389 O O . HIS A 1 172 ? 9.978 -3.188 -19.280 1.00 94.75 172 HIS A O 1
ATOM 1395 N N . THR A 1 173 ? 10.044 -1.410 -17.930 1.00 95.12 173 THR A N 1
ATOM 1396 C CA . THR A 1 173 ? 11.209 -1.861 -17.158 1.00 95.12 173 THR A CA 1
ATOM 1397 C C . THR A 1 173 ? 10.769 -2.156 -15.736 1.00 95.12 173 THR A C 1
ATOM 1399 O O . THR A 1 173 ? 10.123 -1.318 -15.126 1.00 95.12 173 THR A O 1
ATOM 1402 N N . TYR A 1 174 ? 11.125 -3.328 -15.214 1.00 97.69 174 TYR A N 1
ATOM 1403 C CA . TYR A 1 174 ? 10.790 -3.747 -13.854 1.00 97.69 174 TYR A CA 1
ATOM 1404 C C . TYR A 1 174 ? 12.031 -3.688 -12.947 1.00 97.69 174 TYR A C 1
ATOM 1406 O O . TYR A 1 174 ? 13.103 -4.185 -13.305 1.00 97.69 174 TYR A O 1
ATOM 1414 N N . ASP A 1 175 ? 11.882 -3.119 -11.754 1.00 97.94 175 ASP A N 1
ATOM 1415 C CA . ASP A 1 175 ? 12.887 -3.096 -10.695 1.00 97.94 175 ASP A CA 1
ATOM 1416 C C . ASP A 1 175 ? 12.907 -4.430 -9.936 1.00 97.94 175 ASP A C 1
ATOM 1418 O O . ASP A 1 175 ? 12.212 -4.654 -8.940 1.00 97.94 175 ASP A O 1
ATOM 1422 N N . TRP A 1 176 ? 13.766 -5.333 -10.406 1.00 97.44 176 TRP A N 1
ATOM 1423 C CA . TRP A 1 176 ? 14.008 -6.633 -9.777 1.00 97.44 176 TRP A CA 1
ATOM 1424 C C . TRP A 1 176 ? 15.041 -6.595 -8.639 1.00 97.44 176 TRP A C 1
ATOM 1426 O O . TRP A 1 176 ? 15.565 -7.643 -8.233 1.00 97.44 176 TRP A O 1
ATOM 1436 N N . SER A 1 177 ? 15.359 -5.410 -8.104 1.00 95.50 177 SER A N 1
ATOM 1437 C CA . SER A 1 177 ? 16.300 -5.272 -6.989 1.00 95.50 177 SER A CA 1
ATOM 1438 C C . SER A 1 177 ? 15.857 -6.111 -5.792 1.00 95.50 177 SER A C 1
ATOM 1440 O O . SER A 1 177 ? 14.714 -6.047 -5.332 1.00 95.50 177 SER A O 1
ATOM 1442 N N . ASN A 1 178 ? 16.790 -6.902 -5.260 1.00 92.88 178 ASN A N 1
ATOM 1443 C CA . ASN A 1 178 ? 16.564 -7.836 -4.151 1.00 92.88 178 ASN A CA 1
ATOM 1444 C C . ASN A 1 178 ? 15.565 -8.979 -4.444 1.00 92.88 178 ASN A C 1
ATOM 1446 O O . ASN A 1 178 ? 15.148 -9.666 -3.514 1.00 92.88 178 ASN A O 1
ATOM 1450 N N . VAL A 1 179 ? 15.209 -9.204 -5.716 1.00 95.12 179 VAL A N 1
ATOM 1451 C CA . VAL A 1 179 ? 14.417 -10.361 -6.187 1.00 95.12 179 VAL A CA 1
ATOM 1452 C C . VAL A 1 179 ? 15.274 -11.321 -7.022 1.00 95.12 179 VAL A C 1
ATOM 1454 O O . VAL A 1 179 ? 14.980 -12.509 -7.109 1.00 95.12 179 VAL A O 1
ATOM 1457 N N . LEU A 1 180 ? 16.372 -10.845 -7.617 1.00 94.31 180 LEU A N 1
ATOM 1458 C CA . LEU A 1 180 ? 17.289 -11.698 -8.374 1.00 94.31 180 LEU A CA 1
ATOM 1459 C C . LEU A 1 180 ? 18.357 -12.360 -7.479 1.00 94.31 180 LEU A C 1
ATOM 1461 O O . LEU A 1 180 ? 18.885 -11.707 -6.576 1.00 94.31 180 LEU A O 1
ATOM 1465 N N . PRO A 1 181 ? 18.754 -13.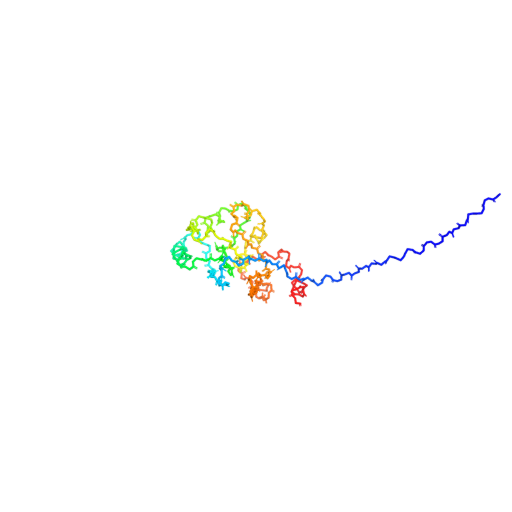621 -7.760 1.00 95.25 181 PRO A N 1
ATOM 1466 C CA . PRO A 1 181 ? 18.204 -14.519 -8.784 1.00 95.25 181 PRO A CA 1
ATOM 1467 C C . PRO A 1 181 ? 16.795 -15.030 -8.438 1.00 95.25 181 PRO A C 1
ATOM 1469 O O . PRO A 1 181 ? 16.569 -15.496 -7.322 1.00 95.25 181 PRO A O 1
ATOM 1472 N N . ARG A 1 182 ? 15.881 -14.989 -9.418 1.00 94.50 182 ARG A N 1
ATOM 1473 C CA . ARG A 1 182 ? 14.440 -15.259 -9.253 1.00 94.50 182 ARG A CA 1
ATOM 1474 C C . ARG A 1 182 ? 14.144 -16.598 -8.573 1.00 94.50 182 ARG A C 1
ATOM 1476 O O . ARG A 1 182 ? 13.431 -16.625 -7.576 1.00 94.50 182 ARG A O 1
ATOM 1483 N N . ASP A 1 183 ? 14.730 -17.689 -9.062 1.00 92.81 183 ASP A N 1
ATOM 1484 C CA . ASP A 1 183 ? 14.461 -19.034 -8.530 1.00 92.81 183 ASP A CA 1
ATOM 1485 C C . ASP A 1 183 ? 14.881 -19.161 -7.064 1.00 92.81 183 ASP A C 1
ATOM 1487 O O . ASP A 1 183 ? 14.168 -19.748 -6.254 1.00 92.81 183 ASP A O 1
ATOM 1491 N N . LYS A 1 184 ? 16.012 -18.539 -6.707 1.00 92.12 184 LYS A N 1
ATOM 1492 C CA . LYS A 1 184 ? 16.505 -18.498 -5.328 1.00 92.12 184 LYS A CA 1
ATOM 1493 C C . LYS A 1 184 ? 15.594 -17.663 -4.429 1.00 92.12 184 LYS A C 1
ATOM 1495 O O . LYS A 1 184 ? 15.414 -18.000 -3.262 1.00 92.12 184 LYS A O 1
ATOM 1500 N N . TYR A 1 185 ? 15.055 -16.560 -4.944 1.00 91.62 185 TYR A N 1
ATOM 1501 C CA . TYR A 1 185 ? 14.104 -15.739 -4.203 1.00 91.62 185 TYR A CA 1
ATOM 1502 C C . TYR A 1 185 ? 12.813 -16.514 -3.926 1.00 91.62 185 TYR A C 1
ATOM 1504 O O . TYR A 1 185 ? 12.415 -16.623 -2.769 1.00 91.62 185 TYR A O 1
ATOM 1512 N N . ILE A 1 186 ? 12.217 -17.125 -4.957 1.00 90.44 186 ILE A N 1
ATOM 1513 C CA . ILE A 1 186 ? 10.987 -17.917 -4.822 1.00 90.44 186 ILE A CA 1
ATOM 1514 C C . ILE A 1 186 ? 11.195 -19.093 -3.863 1.00 90.44 186 ILE A C 1
ATOM 1516 O O . ILE A 1 186 ? 10.369 -19.293 -2.976 1.00 90.44 186 ILE A O 1
ATOM 1520 N N . SER A 1 187 ? 12.316 -19.818 -3.968 1.00 88.31 187 SER A N 1
ATOM 1521 C CA . SER A 1 187 ? 12.599 -20.955 -3.082 1.00 88.31 187 SER A CA 1
ATOM 1522 C C . SER A 1 187 ? 12.765 -20.570 -1.611 1.00 88.31 187 SER A C 1
ATOM 1524 O O . SER A 1 187 ? 12.673 -21.434 -0.752 1.00 88.31 187 SER A O 1
ATOM 1526 N N . ASN A 1 188 ? 13.056 -19.300 -1.307 1.00 84.31 188 ASN A N 1
ATOM 1527 C CA . ASN A 1 188 ? 13.148 -18.818 0.073 1.00 84.31 188 ASN A CA 1
ATOM 1528 C C . ASN A 1 188 ? 11.782 -18.411 0.651 1.00 84.31 188 ASN A C 1
ATOM 1530 O O . ASN A 1 188 ? 11.702 -18.147 1.847 1.00 84.31 188 ASN A O 1
ATOM 1534 N N . LEU A 1 189 ? 10.734 -18.318 -0.176 1.00 78.94 189 LEU A N 1
ATOM 1535 C CA . LEU A 1 189 ? 9.369 -17.995 0.253 1.00 78.94 189 LEU A CA 1
ATOM 1536 C C . LEU A 1 189 ? 8.509 -19.243 0.525 1.00 78.94 189 LEU A C 1
ATOM 1538 O O . LEU A 1 189 ? 7.427 -19.107 1.095 1.00 78.94 189 LEU A O 1
ATOM 1542 N N . THR A 1 190 ? 8.973 -20.423 0.101 1.00 59.78 190 THR A N 1
ATOM 1543 C CA . THR A 1 190 ? 8.306 -21.733 0.225 1.00 59.78 190 THR A CA 1
ATOM 1544 C C . THR A 1 190 ? 9.019 -22.627 1.225 1.00 59.78 190 THR A C 1
ATOM 1546 O O . THR A 1 190 ? 8.329 -23.249 2.061 1.00 59.78 190 THR A O 1
#

Radius of gyration: 22.61 Å; Cα contacts (8 Å, |Δi|>4): 308; chains: 1; bounding box: 87×43×52 Å

Foldseek 3Di:
DDDDDDDDDPDPPPPPPPPPLLDFAEAEQEQPDPVLDAAEAEDEQAQDLCPPCNLVVLVVCLVVLVVRVHAAYEYQAPQHPDAAAQALPGCSLCSRPVVRNPRPSHLHAYEYEYDQSNQLHDVVSLCDCSSCVVPVNRHYDQWHWYDYRPDIDTRHNCVLVDVCCVVPVDPTDGNCVPCPPSVVNVVSHD